Protein AF-A0A536CXA8-F1 (afdb_monomer)

Mean predicted aligned error: 18.18 Å

Secondary structure (DSSP, 8-state):
-HHHHHHHHHHHHHHHHHH-SHHHHHHHHHHHHHHHHHHHHHHHTT--HHHHHHHHHHHHHHHHHHHHHHHHHHHHTS-GGGHHHHHHHHHHHHHHHHHHHHHHHHHHHT-GGGS------SSTTTHHHHTTS-------------S--PPPHHHHHHHHH-S-EEEEEBPTTS-B---EEE-EEEETTEEEEE-TTGGG-HHHHHHHHHSEEEEEETTEEEEEE--PPPGGGHHHHHHHHHHHTGGG-HHHHGGGGSHHHHTTEE-

Nearest PDB structures (foldseek):
  2i02-assembly1_B  TM=5.981E-01  e=2.388E-02  Nostoc punctiforme PCC 73102
  6t1z-assembly1_A  TM=8.529E-01  e=1.163E+00  Lactococcus lactis
  9b3k-assembly1_Z  TM=6.496E-01  e=4.173E-01  Staphylococcus aureus
  7bgn-assembly2_D  TM=5.952E-01  e=4.485E+00  Medicago truncatula
  8jhq-assembly1_A  TM=5.442E-01  e=5.566E+00  Homo sapiens

Sequence (267 aa):
MTGLTACVTLLAPRAAARFGPRVPIAVGQFLIVVGLLALAVSVALQAPVLLLALLTIPVGFGSALAIPTTTALLVGSVPTDRAGAASGVLNTCRQLGGALAVAVFGALVAHPERFCPGHATQSRHCCSAAARHHRGQPATPWKRCSRMTAWTADELSRIGTADELRLTSSRKDGTQGKPVTIWVVRAGDNLYARAFKGRSSPWFRGTQVRHQGHIQAGGVRKDVELLDPEPSVADALDAEYRSKYRRHGSPHVDPMVSPQAREATLK

Foldseek 3Di:
DVVLLVVLLVCLVVCCVVVNLVVLQVQLVVLLVVLVVVLVVCVVVLHDVVVNVVSVNSNSNSCSNNVVSVVCVQLVVDDPVCSVVSVVVVVVVVVVVVVVVCVVVVVVVLCPVPDDPPDPPPPPVVCVVPPPPDDDDDDDPPPDPPDPPQDDPVNLVLQQLFQWKWKWFADPVRDTHPTDIFGWHDDPRDIKTWDLQACSDPVLVSCVVPQWIWMDTSNDTDIGGKADDDLVCLVVVLVRLCVNVVVVPCVVSVSCSDPRRSNSMID

Solvent-accessible surface area (backbone atoms only — not comparable to full-atom values): 15141 Å² total; per-residue (Å²): 109,72,69,58,34,55,55,38,48,68,45,33,61,59,49,25,72,74,64,40,56,64,52,44,32,53,54,11,51,49,32,30,54,54,25,52,51,52,44,55,52,37,60,76,68,68,54,57,69,68,59,53,58,56,41,47,50,50,26,46,50,12,46,26,28,22,53,58,45,52,48,51,52,59,51,70,72,43,60,79,95,47,36,66,59,54,51,50,52,52,50,50,55,51,50,51,51,51,52,51,49,52,52,54,53,45,60,63,59,74,43,66,89,72,58,75,91,76,79,92,69,87,58,69,79,66,53,72,73,64,68,80,79,76,89,84,79,84,88,76,78,87,82,78,77,93,62,84,78,76,79,47,73,67,56,52,48,33,38,42,70,26,81,50,30,34,41,20,33,48,43,99,86,71,47,72,47,77,72,41,81,40,55,50,41,60,60,90,96,42,55,35,38,51,33,57,73,10,61,78,29,70,67,56,49,47,26,73,75,67,30,34,32,38,39,40,26,55,91,46,74,48,77,44,69,51,40,80,60,66,80,84,50,51,67,59,50,41,54,44,49,52,61,77,48,48,91,68,38,63,91,61,44,52,49,52,62,29,73,56,6,58,74,22,43,35,53

Structure (mmCIF, N/CA/C/O backbone):
data_AF-A0A536CXA8-F1
#
_entry.id   AF-A0A536CXA8-F1
#
loop_
_atom_site.group_PDB
_atom_site.id
_atom_site.type_symbol
_atom_site.label_atom_id
_atom_site.label_alt_id
_atom_site.label_comp_id
_atom_site.label_asym_id
_atom_site.label_entity_id
_atom_site.label_seq_id
_atom_site.pdbx_PDB_ins_code
_atom_site.Cartn_x
_atom_site.Cartn_y
_atom_site.Cartn_z
_atom_site.occupancy
_atom_site.B_iso_or_equiv
_atom_site.auth_seq_id
_atom_site.auth_comp_id
_atom_site.auth_asym_id
_atom_site.auth_atom_id
_atom_site.pdbx_PDB_model_num
ATOM 1 N N . MET A 1 1 ? 3.366 -5.968 16.361 1.00 62.56 1 MET A N 1
ATOM 2 C CA . MET A 1 1 ? 1.969 -5.474 16.338 1.00 62.56 1 MET A CA 1
ATOM 3 C C . MET A 1 1 ? 0.951 -6.597 16.166 1.00 62.56 1 MET A C 1
ATOM 5 O O . MET A 1 1 ? 0.116 -6.737 17.042 1.00 62.56 1 MET A O 1
ATOM 9 N N . THR A 1 2 ? 1.037 -7.422 15.118 1.00 73.50 2 THR A N 1
ATOM 10 C CA . THR A 1 2 ? 0.067 -8.500 14.817 1.00 73.50 2 THR A CA 1
ATOM 11 C C . THR A 1 2 ? -0.179 -9.482 15.972 1.00 73.50 2 THR A C 1
ATOM 13 O O . THR A 1 2 ? -1.332 -9.758 16.298 1.00 73.50 2 THR A O 1
ATOM 16 N N . GLY A 1 3 ? 0.878 -9.941 16.653 1.00 78.19 3 GLY A N 1
ATOM 17 C CA . GLY A 1 3 ? 0.744 -10.804 17.837 1.00 78.19 3 GLY A CA 1
ATOM 18 C C . GLY A 1 3 ? 0.038 -10.126 19.021 1.00 78.19 3 GLY A C 1
ATOM 19 O O . GLY A 1 3 ? -0.804 -10.735 19.670 1.00 78.19 3 GLY A O 1
ATOM 20 N N . LEU A 1 4 ? 0.297 -8.833 19.251 1.00 78.50 4 LEU A N 1
ATOM 21 C CA . LEU A 1 4 ? -0.372 -8.057 20.301 1.00 78.50 4 LEU A CA 1
ATOM 22 C C . LEU A 1 4 ? -1.869 -7.908 20.004 1.00 78.50 4 LEU A C 1
ATOM 24 O O . LEU A 1 4 ? -2.692 -8.153 20.877 1.00 78.50 4 LEU A O 1
ATOM 28 N N . THR A 1 5 ? -2.235 -7.563 18.767 1.00 80.06 5 THR A N 1
ATOM 29 C CA . THR A 1 5 ? -3.643 -7.476 18.348 1.00 80.06 5 THR A CA 1
ATOM 30 C C . THR A 1 5 ? -4.372 -8.815 18.491 1.00 80.06 5 THR A C 1
ATOM 32 O O . THR A 1 5 ? -5.521 -8.832 18.931 1.00 80.06 5 THR A O 1
ATOM 35 N N . ALA A 1 6 ? -3.712 -9.944 18.208 1.00 81.75 6 ALA A N 1
ATOM 36 C CA . ALA A 1 6 ? -4.287 -11.273 18.425 1.00 81.75 6 ALA A CA 1
ATOM 37 C C . ALA A 1 6 ? -4.541 -11.556 19.919 1.00 81.75 6 ALA A C 1
ATOM 39 O O . ALA A 1 6 ? -5.623 -11.995 20.291 1.00 81.75 6 ALA A O 1
ATOM 40 N N . CYS A 1 7 ? -3.602 -11.223 20.807 1.00 84.62 7 CYS A N 1
ATOM 41 C CA . CYS A 1 7 ? -3.814 -11.391 22.249 1.00 84.62 7 CYS A CA 1
ATOM 42 C C . CYS A 1 7 ? -4.933 -10.484 22.787 1.00 84.62 7 CYS A C 1
ATOM 44 O O . CYS A 1 7 ? -5.765 -10.914 23.584 1.00 84.62 7 CYS A O 1
ATOM 46 N N . VAL A 1 8 ? -4.985 -9.227 22.342 1.00 83.31 8 VAL A N 1
ATOM 47 C CA . VAL A 1 8 ? -5.975 -8.248 22.820 1.00 83.31 8 VAL A CA 1
ATOM 48 C C . VAL A 1 8 ? -7.385 -8.601 22.357 1.00 83.31 8 VAL A C 1
ATOM 50 O O . VAL A 1 8 ? -8.327 -8.483 23.136 1.00 83.31 8 VAL A O 1
ATOM 53 N N . THR A 1 9 ? -7.540 -9.110 21.135 1.00 83.56 9 THR A N 1
ATOM 54 C CA . THR A 1 9 ? -8.842 -9.581 20.633 1.00 83.56 9 THR A CA 1
ATOM 55 C C . THR A 1 9 ? -9.392 -10.766 21.440 1.00 83.56 9 THR A C 1
ATOM 57 O O . THR A 1 9 ? -10.607 -10.879 21.573 1.00 83.56 9 THR A O 1
ATOM 60 N N . LEU A 1 10 ? -8.537 -11.585 22.069 1.00 84.25 10 LEU A N 1
ATOM 61 C CA . LEU A 1 10 ? -8.947 -12.643 23.012 1.00 84.25 10 LEU A CA 1
ATOM 62 C C . LEU A 1 10 ? -9.306 -12.113 24.414 1.00 84.25 10 LEU A C 1
ATOM 64 O O . LEU A 1 10 ? -10.049 -12.754 25.164 1.00 84.25 10 LEU A O 1
ATOM 68 N N . LEU A 1 11 ? -8.766 -10.955 24.795 1.00 82.56 11 LEU A N 1
ATOM 69 C CA . LEU A 1 11 ? -9.043 -10.291 26.073 1.00 82.56 11 LEU A CA 1
ATOM 70 C C . LEU A 1 11 ? -10.277 -9.381 26.000 1.00 82.56 11 LEU A C 1
ATOM 72 O O . LEU A 1 11 ? -10.952 -9.182 27.011 1.00 82.56 11 LEU A O 1
ATOM 76 N N . ALA A 1 12 ? -10.609 -8.874 24.813 1.00 81.06 12 ALA A N 1
ATOM 77 C CA . ALA A 1 12 ? -11.728 -7.963 24.588 1.00 81.06 12 ALA A CA 1
ATOM 78 C C . ALA A 1 12 ? -13.096 -8.515 25.062 1.00 81.06 12 ALA A C 1
ATOM 80 O O . ALA A 1 12 ? -13.817 -7.769 25.730 1.00 81.06 12 ALA A O 1
ATOM 81 N N . PRO A 1 13 ? -13.453 -9.802 24.846 1.00 79.56 13 PRO A N 1
ATOM 82 C CA . PRO A 1 13 ? -14.698 -10.373 25.369 1.00 79.56 13 PRO A CA 1
ATOM 83 C C . PRO A 1 13 ? -14.739 -10.411 26.900 1.00 79.56 13 PRO A C 1
ATOM 85 O O . PRO A 1 13 ? -15.777 -10.142 27.498 1.00 79.56 13 PRO A O 1
ATOM 88 N N . ARG A 1 14 ? -13.598 -10.688 27.552 1.00 84.12 14 ARG A N 1
ATOM 89 C CA . ARG A 1 14 ? -13.494 -10.711 29.022 1.00 84.12 14 ARG A CA 1
ATOM 90 C C . ARG A 1 14 ? -13.660 -9.315 29.618 1.00 84.12 14 ARG A C 1
ATOM 92 O O . ARG A 1 14 ? -14.356 -9.150 30.615 1.00 84.12 14 ARG A O 1
ATOM 99 N N . ALA A 1 15 ? -13.053 -8.308 28.992 1.00 81.50 15 ALA A N 1
ATOM 100 C CA . ALA A 1 15 ? -13.222 -6.915 29.392 1.00 81.50 15 ALA A CA 1
ATOM 101 C C . ALA A 1 15 ? -14.678 -6.448 29.215 1.00 81.50 15 ALA A C 1
ATOM 103 O O . ALA A 1 15 ? -15.226 -5.805 30.109 1.00 81.50 15 ALA A O 1
ATOM 104 N N . ALA A 1 16 ? -15.324 -6.828 28.107 1.00 85.31 16 ALA A N 1
ATOM 105 C CA . ALA A 1 16 ? -16.728 -6.516 27.851 1.00 85.31 16 ALA A CA 1
ATOM 106 C C . ALA A 1 16 ? -17.681 -7.208 28.841 1.00 85.31 16 ALA A C 1
ATOM 108 O O . ALA A 1 16 ? -18.642 -6.588 29.285 1.00 85.31 16 ALA A O 1
ATOM 109 N N . ALA A 1 17 ? -17.397 -8.453 29.235 1.00 85.75 17 ALA A N 1
ATOM 110 C CA . ALA A 1 17 ? -18.174 -9.164 30.250 1.00 85.75 17 ALA A CA 1
ATOM 111 C C . ALA A 1 17 ? -18.068 -8.516 31.641 1.00 85.75 17 ALA A C 1
ATOM 113 O O . ALA A 1 17 ? -19.042 -8.508 32.387 1.00 85.75 17 ALA A O 1
ATOM 114 N N . ARG A 1 18 ? -16.903 -7.955 31.995 1.00 89.19 18 ARG A N 1
ATOM 115 C CA . ARG A 1 18 ? -16.668 -7.364 33.323 1.00 89.19 18 ARG A CA 1
ATOM 116 C C . ARG A 1 18 ? -17.146 -5.917 33.456 1.00 89.19 18 ARG A C 1
ATOM 118 O O . ARG A 1 18 ? -17.658 -5.552 34.506 1.00 89.19 18 ARG A O 1
ATOM 125 N N . PHE A 1 19 ? -16.946 -5.092 32.430 1.00 87.62 19 PHE A N 1
ATOM 126 C CA . PHE A 1 19 ? -17.207 -3.643 32.490 1.00 87.62 19 PHE A CA 1
ATOM 127 C C . PHE A 1 19 ? -18.380 -3.198 31.608 1.00 87.62 19 PHE A C 1
ATOM 129 O O . PHE A 1 19 ? -18.640 -2.004 31.457 1.00 87.62 19 PHE A O 1
ATOM 136 N N . GLY A 1 20 ? -19.073 -4.154 30.991 1.00 89.69 20 GLY A N 1
ATOM 137 C CA . GLY A 1 20 ? -19.997 -3.885 29.903 1.00 89.69 20 GLY A CA 1
ATOM 138 C C . GLY A 1 20 ? -19.256 -3.528 28.606 1.00 89.69 20 GLY A C 1
ATOM 139 O O . GLY A 1 20 ? -18.074 -3.187 28.606 1.00 89.69 20 GLY A O 1
ATOM 140 N N . PRO A 1 21 ? -19.939 -3.582 27.457 1.00 88.12 21 PRO A N 1
ATOM 141 C CA . PRO A 1 21 ? -19.290 -3.452 26.155 1.00 88.12 21 PRO A CA 1
ATOM 142 C C . PRO A 1 21 ? -18.997 -1.993 25.755 1.00 88.12 21 PRO A C 1
ATOM 144 O O . PRO A 1 21 ? -18.121 -1.753 24.929 1.00 88.12 21 PRO A O 1
ATOM 147 N N . ARG A 1 22 ? -19.666 -1.000 26.365 1.00 90.25 22 ARG A N 1
ATOM 148 C CA . ARG A 1 22 ? -19.452 0.432 26.066 1.00 90.25 22 ARG A CA 1
ATOM 149 C C . ARG A 1 22 ? -18.103 0.957 26.566 1.00 90.25 22 ARG A C 1
ATOM 151 O O . ARG A 1 22 ? -17.490 1.777 25.889 1.00 90.25 22 ARG A O 1
ATOM 158 N N . VAL A 1 23 ? -17.629 0.479 27.719 1.00 92.06 23 VAL A N 1
ATOM 159 C CA . VAL A 1 23 ? -16.367 0.943 28.321 1.00 92.06 23 VAL A CA 1
ATOM 160 C C . VAL A 1 23 ? -15.149 0.553 27.466 1.00 92.06 23 VAL A C 1
ATOM 162 O O . VAL A 1 23 ? -14.391 1.452 27.103 1.00 92.06 23 VAL A O 1
ATOM 165 N N . PRO A 1 24 ? -14.963 -0.717 27.042 1.00 90.75 24 PRO A N 1
ATOM 166 C CA . PRO A 1 24 ? -13.883 -1.097 26.129 1.00 90.75 24 PRO A CA 1
ATOM 167 C C . PRO A 1 24 ? -13.900 -0.330 24.804 1.00 90.75 24 PRO A C 1
ATOM 169 O O . PRO A 1 24 ? -12.837 -0.007 24.278 1.00 90.75 24 PRO A O 1
ATOM 172 N N . ILE A 1 25 ? -15.090 -0.011 24.279 1.00 93.06 25 ILE A N 1
ATOM 173 C CA . ILE A 1 25 ? -15.232 0.796 23.061 1.00 93.06 25 ILE A CA 1
ATOM 174 C C . ILE A 1 25 ? -14.719 2.214 23.303 1.00 93.06 25 ILE A C 1
ATOM 176 O O . ILE A 1 25 ? -13.866 2.676 22.550 1.00 93.06 25 ILE A O 1
ATOM 180 N N . ALA A 1 26 ? -15.194 2.888 24.354 1.00 95.00 26 ALA A N 1
ATOM 181 C CA . ALA A 1 26 ? -14.785 4.255 24.667 1.00 95.00 26 ALA A CA 1
ATOM 182 C C . ALA A 1 26 ? -13.274 4.354 24.931 1.00 95.00 26 ALA A C 1
ATOM 184 O O . ALA A 1 26 ? -12.608 5.221 24.369 1.00 95.00 26 ALA A O 1
ATOM 185 N N . VAL A 1 27 ? -12.716 3.422 25.712 1.00 94.31 27 VAL A N 1
ATOM 186 C CA . VAL A 1 27 ? -11.271 3.350 25.986 1.00 94.31 27 VAL A CA 1
ATOM 187 C C . VAL A 1 27 ? -10.483 3.092 24.702 1.00 94.31 27 VAL A C 1
ATOM 189 O O . VAL A 1 27 ? -9.489 3.769 24.446 1.00 94.31 27 VAL A O 1
ATOM 192 N N . GLY A 1 28 ? -10.928 2.149 23.868 1.00 94.19 28 GLY A N 1
ATOM 193 C CA . GLY A 1 28 ? -10.268 1.844 22.602 1.00 94.19 28 GLY A CA 1
ATOM 194 C C . GLY A 1 28 ? -10.255 3.036 21.643 1.00 94.19 28 GLY A C 1
ATOM 195 O O . GLY A 1 28 ? -9.203 3.370 21.103 1.00 94.19 28 GLY A O 1
ATOM 196 N N . GLN A 1 29 ? -11.390 3.724 21.488 1.00 95.38 29 GLN A N 1
ATOM 197 C CA . GLN A 1 29 ? -11.503 4.931 20.661 1.00 95.38 29 GLN A CA 1
ATOM 198 C C . GLN A 1 29 ? -10.643 6.079 21.198 1.00 95.38 29 GLN A C 1
ATOM 200 O O . GLN A 1 29 ? -9.935 6.727 20.429 1.00 95.38 29 GLN A O 1
ATOM 205 N N . PHE A 1 30 ? -10.633 6.289 22.516 1.00 96.94 30 PHE A N 1
ATOM 206 C CA . PHE A 1 30 ? -9.782 7.294 23.149 1.00 96.94 30 PHE A CA 1
ATOM 207 C C . PHE A 1 30 ? -8.293 7.032 22.879 1.00 96.94 30 PHE A C 1
ATOM 209 O O . PHE A 1 30 ? -7.577 7.938 22.453 1.00 96.94 30 PHE A O 1
ATOM 216 N N . LEU A 1 31 ? -7.832 5.785 23.038 1.00 96.00 31 LEU A N 1
ATOM 217 C CA . LEU A 1 31 ? -6.446 5.399 22.744 1.00 96.00 31 LEU A CA 1
ATOM 218 C C . LEU A 1 31 ? -6.073 5.610 21.271 1.00 96.00 31 LEU A C 1
ATOM 220 O O . LEU A 1 31 ? -4.958 6.046 20.985 1.00 96.00 31 LEU A O 1
ATOM 224 N N . ILE A 1 32 ? -6.994 5.332 20.342 1.00 95.44 32 ILE A N 1
ATOM 225 C CA . ILE A 1 32 ? -6.783 5.582 18.911 1.00 95.44 32 ILE A CA 1
ATOM 226 C C . ILE A 1 32 ? -6.616 7.083 18.654 1.00 95.44 32 ILE A C 1
ATOM 228 O O . ILE A 1 32 ? -5.637 7.477 18.025 1.00 95.44 32 ILE A O 1
ATOM 232 N N . VAL A 1 33 ? -7.524 7.924 19.163 1.00 97.12 33 VAL A N 1
ATOM 233 C CA . VAL A 1 33 ? -7.475 9.384 18.961 1.00 97.12 33 VAL A CA 1
ATOM 234 C C . VAL A 1 33 ? -6.193 9.972 19.542 1.00 97.12 33 VAL A C 1
ATOM 236 O O . VAL A 1 33 ? -5.463 10.670 18.839 1.00 97.12 33 VAL A O 1
ATOM 239 N N . VAL A 1 34 ? -5.877 9.651 20.797 1.00 97.31 34 VAL A N 1
ATOM 240 C CA . VAL A 1 34 ? -4.667 10.151 21.462 1.00 97.31 34 VAL A CA 1
ATOM 241 C C . VAL A 1 34 ? -3.407 9.661 20.749 1.00 97.31 34 VAL A C 1
ATOM 243 O O . VAL A 1 34 ? -2.496 10.451 20.512 1.00 97.31 34 VAL A O 1
ATOM 246 N N . GLY A 1 35 ? -3.357 8.387 20.349 1.00 96.06 35 GLY A N 1
ATOM 247 C CA . GLY A 1 35 ? -2.213 7.825 19.631 1.00 96.06 35 GLY A CA 1
ATOM 248 C C . GLY A 1 35 ? -1.999 8.458 18.252 1.00 96.06 35 GLY A C 1
ATOM 249 O O . GLY A 1 35 ? -0.863 8.768 17.895 1.00 96.06 35 GLY A O 1
ATOM 250 N N . LEU A 1 36 ? -3.073 8.717 17.499 1.00 95.50 36 LEU A N 1
ATOM 251 C CA . LEU A 1 36 ? -3.001 9.397 16.201 1.00 95.50 36 LEU A CA 1
ATOM 252 C C . LEU A 1 36 ? -2.589 10.870 16.337 1.00 95.50 36 LEU A C 1
ATOM 254 O O . LEU A 1 36 ? -1.768 11.340 15.551 1.00 95.50 36 LEU A O 1
ATOM 258 N N . LEU A 1 37 ? -3.096 11.588 17.345 1.00 96.81 37 LEU A N 1
ATOM 259 C CA . LEU A 1 37 ? -2.681 12.967 17.628 1.00 96.81 37 LEU A CA 1
ATOM 260 C C . LEU A 1 37 ? -1.209 13.034 18.051 1.00 96.81 37 LEU A C 1
ATOM 262 O O . LEU A 1 37 ? -0.456 13.860 17.537 1.00 96.81 37 LEU A O 1
ATOM 266 N N . ALA A 1 38 ? -0.774 12.129 18.930 1.00 95.75 38 ALA A N 1
ATOM 267 C CA . ALA A 1 38 ? 0.621 12.031 19.343 1.00 95.75 38 ALA A CA 1
ATOM 268 C C . ALA A 1 38 ? 1.543 11.710 18.158 1.00 95.75 38 ALA A C 1
ATOM 270 O O . ALA A 1 38 ? 2.622 12.292 18.052 1.00 95.75 38 ALA A O 1
ATOM 271 N N . LEU A 1 39 ? 1.115 10.836 17.238 1.00 94.75 39 LEU A N 1
ATOM 272 C CA . LEU A 1 39 ? 1.831 10.572 15.988 1.00 94.75 39 LEU A CA 1
ATOM 273 C C . LEU A 1 39 ? 1.926 11.827 15.116 1.00 94.75 39 LEU A C 1
ATOM 275 O O . LEU A 1 39 ? 3.020 12.154 14.662 1.00 94.75 39 LEU A O 1
ATOM 279 N N . ALA A 1 40 ? 0.822 12.550 14.918 1.00 94.06 40 ALA A N 1
ATOM 280 C CA . ALA A 1 40 ? 0.802 13.769 14.110 1.00 94.06 40 ALA A CA 1
ATOM 281 C C . ALA A 1 40 ? 1.755 14.844 14.662 1.00 94.06 40 ALA A C 1
ATOM 283 O O . ALA A 1 40 ? 2.559 15.404 13.914 1.00 94.06 40 ALA A O 1
ATOM 284 N N . VAL A 1 41 ? 1.730 15.072 15.978 1.00 95.69 41 VAL A N 1
ATOM 285 C CA . VAL A 1 41 ? 2.645 16.003 16.657 1.00 95.69 41 VAL A CA 1
ATOM 286 C C . VAL A 1 41 ? 4.093 15.515 16.567 1.00 95.69 41 VAL A C 1
ATOM 288 O O . VAL A 1 41 ? 4.984 16.294 16.247 1.00 95.69 41 VAL A O 1
ATOM 291 N N . SER A 1 42 ? 4.346 14.224 16.790 1.00 92.38 42 SER A N 1
ATOM 292 C CA . SER A 1 42 ? 5.705 13.662 16.745 1.00 92.38 42 SER A CA 1
ATOM 293 C C . SER A 1 42 ? 6.331 13.762 15.354 1.00 92.38 42 SER A C 1
ATOM 295 O O . SER A 1 42 ? 7.521 14.044 15.234 1.00 92.38 42 SER A O 1
ATOM 297 N N . VAL A 1 43 ? 5.534 13.571 14.298 1.00 90.12 43 VAL A N 1
ATOM 298 C CA . VAL A 1 43 ? 5.973 13.785 12.911 1.00 90.12 43 VAL A CA 1
ATOM 299 C C . VAL A 1 43 ? 6.295 15.261 12.671 1.00 90.12 43 VAL A C 1
ATOM 301 O O . VAL A 1 43 ? 7.336 15.560 12.090 1.00 90.12 43 VAL A O 1
ATOM 304 N N . ALA A 1 44 ? 5.460 16.185 13.160 1.00 89.38 44 ALA A N 1
ATOM 305 C CA . ALA A 1 44 ? 5.722 17.622 13.053 1.00 89.38 44 ALA A CA 1
ATOM 306 C C . ALA A 1 44 ? 7.019 18.037 13.776 1.00 89.38 44 ALA A C 1
ATOM 308 O O . ALA A 1 44 ? 7.765 18.874 13.274 1.00 89.38 44 ALA A O 1
ATOM 309 N N . LEU A 1 45 ? 7.318 17.404 14.914 1.00 93.31 45 LEU A N 1
ATOM 310 C CA . LEU A 1 45 ? 8.533 17.623 15.703 1.00 93.31 45 LEU A CA 1
ATOM 311 C C . LEU A 1 45 ? 9.752 16.817 15.220 1.00 93.31 45 LEU A C 1
ATOM 313 O O . LEU A 1 45 ? 10.784 16.837 15.888 1.00 93.31 45 LEU A O 1
ATOM 317 N N . GLN A 1 46 ? 9.664 16.111 14.085 1.00 88.50 46 GLN A N 1
ATOM 318 C CA . GLN A 1 46 ? 10.772 15.320 13.525 1.00 88.50 46 GLN A CA 1
ATOM 319 C C . GLN A 1 46 ? 11.327 14.265 14.503 1.00 88.50 46 GLN A C 1
ATOM 321 O O . GLN A 1 46 ? 12.531 13.995 14.552 1.00 88.50 46 GLN A O 1
ATOM 326 N N . ALA A 1 47 ? 10.443 13.664 15.302 1.00 91.44 47 ALA A N 1
ATOM 327 C CA . ALA A 1 47 ? 10.802 12.670 16.304 1.00 91.44 47 ALA A CA 1
ATOM 328 C C . ALA A 1 47 ? 11.469 11.419 15.691 1.00 91.44 47 ALA A C 1
ATOM 330 O O . ALA A 1 47 ? 11.198 11.058 14.540 1.00 91.44 47 ALA A O 1
ATOM 331 N N . PRO A 1 48 ? 12.312 10.698 16.457 1.00 92.19 48 PRO A N 1
ATOM 332 C CA . PRO A 1 48 ? 12.961 9.489 15.968 1.00 92.19 48 PRO A CA 1
ATOM 333 C C . PRO A 1 48 ? 11.937 8.407 15.605 1.00 92.19 48 PRO A C 1
ATOM 335 O O . PRO A 1 48 ? 10.925 8.224 16.284 1.00 92.19 48 PRO A O 1
ATOM 338 N N . VAL A 1 49 ? 12.258 7.612 14.579 1.00 91.44 49 VAL A N 1
ATOM 339 C CA . VAL A 1 49 ? 11.404 6.519 14.072 1.00 91.44 49 VAL A CA 1
ATOM 340 C C . VAL A 1 49 ? 11.009 5.533 15.174 1.00 91.44 49 VAL A C 1
ATOM 342 O O . VAL A 1 49 ? 9.906 4.994 15.147 1.00 91.44 49 VAL A O 1
ATOM 345 N N . LEU A 1 50 ? 11.871 5.334 16.177 1.00 94.50 50 LEU A N 1
ATOM 346 C CA . LEU A 1 50 ? 11.567 4.489 17.330 1.00 94.50 50 LEU A CA 1
ATOM 347 C C . LEU A 1 50 ? 10.351 4.998 18.118 1.00 94.50 50 LEU A C 1
ATOM 349 O O . LEU A 1 50 ? 9.487 4.201 18.469 1.00 94.50 50 LEU A O 1
ATOM 353 N N . LEU A 1 51 ? 10.248 6.310 18.356 1.00 92.88 51 LEU A N 1
ATOM 354 C CA . LEU A 1 51 ? 9.097 6.884 19.054 1.00 92.88 51 LEU A CA 1
ATOM 355 C C . LEU A 1 51 ? 7.821 6.707 18.226 1.00 92.88 51 LEU A C 1
ATOM 357 O O . LEU A 1 51 ? 6.796 6.296 18.763 1.00 92.88 51 LEU A O 1
ATOM 361 N N . LEU A 1 52 ? 7.897 6.942 16.913 1.00 93.00 52 LEU A N 1
ATOM 362 C CA . LEU A 1 52 ? 6.767 6.725 16.007 1.00 93.00 52 LEU A CA 1
ATOM 363 C C . LEU A 1 52 ? 6.307 5.261 16.035 1.00 93.00 52 LEU A C 1
ATOM 365 O O . LEU A 1 52 ? 5.115 4.992 16.161 1.00 93.00 52 LEU A O 1
ATOM 369 N N . ALA A 1 53 ? 7.245 4.311 15.992 1.00 93.12 53 ALA A N 1
ATOM 370 C CA . ALA A 1 53 ? 6.946 2.887 16.093 1.00 93.12 53 ALA A CA 1
ATOM 371 C C . ALA A 1 53 ? 6.273 2.538 17.430 1.00 93.12 53 ALA A C 1
ATOM 373 O O . ALA A 1 53 ? 5.270 1.823 17.438 1.00 93.12 53 ALA A O 1
ATOM 374 N N . LEU A 1 54 ? 6.762 3.083 18.548 1.00 93.88 54 LEU A N 1
ATOM 375 C CA . LEU A 1 54 ? 6.162 2.882 19.869 1.00 93.88 54 LEU A CA 1
ATOM 376 C C . LEU A 1 54 ? 4.745 3.461 19.958 1.00 93.88 54 LEU A C 1
ATOM 378 O O . LEU A 1 54 ? 3.865 2.816 20.519 1.00 93.88 54 LEU A O 1
ATOM 382 N N . LEU A 1 55 ? 4.485 4.618 19.346 1.00 94.19 55 LEU A N 1
ATOM 383 C CA . LEU A 1 55 ? 3.153 5.232 19.322 1.00 94.19 55 LEU A CA 1
ATOM 384 C C . LEU A 1 55 ? 2.127 4.446 18.489 1.00 94.19 55 LEU A C 1
ATOM 386 O O . LEU A 1 55 ? 0.927 4.577 18.724 1.00 94.19 55 LEU A O 1
ATOM 390 N N . THR A 1 56 ? 2.554 3.566 17.576 1.00 93.12 56 THR A N 1
ATOM 391 C CA . THR A 1 56 ? 1.615 2.657 16.885 1.00 93.12 56 THR A CA 1
ATOM 392 C C . THR A 1 56 ? 1.053 1.560 17.797 1.00 93.12 56 THR A C 1
ATOM 394 O O . THR A 1 56 ? -0.024 1.028 17.525 1.00 93.12 56 THR A O 1
ATOM 397 N N . ILE A 1 57 ? 1.735 1.240 18.904 1.00 93.00 57 ILE A N 1
ATOM 398 C CA . ILE A 1 57 ? 1.318 0.205 19.862 1.00 93.00 57 ILE A CA 1
ATOM 399 C C . ILE A 1 57 ? -0.029 0.546 20.525 1.00 93.00 57 ILE A C 1
ATOM 401 O O . ILE A 1 57 ? -0.940 -0.280 20.422 1.00 93.00 57 ILE A O 1
ATOM 405 N N . PRO A 1 58 ? -0.219 1.721 21.166 1.00 92.56 58 PRO A N 1
ATOM 406 C CA . PRO A 1 58 ? -1.509 2.078 21.758 1.00 92.56 58 PRO A CA 1
ATOM 407 C C . PRO A 1 58 ? -2.628 2.197 20.714 1.00 92.56 58 PRO A C 1
ATOM 409 O O . PRO A 1 58 ? -3.757 1.809 21.004 1.00 92.56 58 PRO A O 1
ATOM 412 N N . VAL A 1 59 ? -2.326 2.635 19.484 1.00 94.06 59 VAL A N 1
ATOM 413 C CA . VAL A 1 59 ? -3.306 2.680 18.380 1.00 94.06 59 VAL A CA 1
ATOM 414 C C . VAL A 1 59 ? -3.777 1.271 18.001 1.00 94.06 59 VAL A C 1
ATOM 416 O O . VAL A 1 59 ? -4.980 1.020 17.883 1.00 94.06 59 VAL A O 1
ATOM 419 N N . GLY A 1 60 ? -2.844 0.326 17.853 1.00 92.19 60 GLY A N 1
ATOM 420 C CA . GLY A 1 60 ? -3.160 -1.075 17.569 1.00 92.19 60 GLY A CA 1
ATOM 421 C C . GLY A 1 60 ? -3.939 -1.741 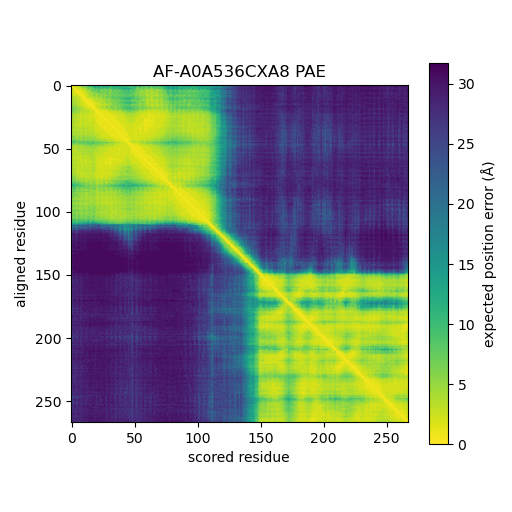18.705 1.00 92.19 60 GLY A C 1
ATOM 422 O O . GLY A 1 60 ? -4.917 -2.447 18.458 1.00 92.19 60 GLY A O 1
ATOM 423 N N . PHE A 1 61 ? -3.555 -1.466 19.954 1.00 91.69 61 PHE A N 1
ATOM 424 C CA . PHE A 1 61 ? -4.253 -1.958 21.141 1.00 91.69 61 PHE A CA 1
ATOM 425 C C . PHE A 1 61 ? -5.693 -1.425 21.218 1.00 91.69 61 PHE A C 1
ATOM 427 O O . PHE A 1 61 ? -6.630 -2.207 21.379 1.00 91.69 61 PHE A O 1
ATOM 434 N N . GLY A 1 62 ? -5.888 -0.115 21.032 1.00 92.62 62 GLY A N 1
ATOM 435 C CA . GLY A 1 62 ? -7.215 0.504 21.025 1.00 92.62 62 GLY A CA 1
ATOM 436 C C . GLY A 1 62 ? -8.117 -0.048 19.918 1.00 92.62 62 GLY A C 1
ATOM 437 O O . GLY A 1 62 ? -9.283 -0.359 20.162 1.00 92.62 62 GLY A O 1
ATOM 438 N N . SER A 1 63 ? -7.553 -0.282 18.729 1.00 91.19 63 SER A N 1
ATOM 439 C CA . SER A 1 63 ? -8.265 -0.888 17.593 1.00 91.19 63 SER A CA 1
ATOM 440 C C . SER A 1 63 ? -8.713 -2.325 17.884 1.00 91.19 63 SER A C 1
ATOM 442 O O . SER A 1 63 ? -9.850 -2.693 17.583 1.00 91.19 63 SER A O 1
ATOM 444 N N . ALA A 1 64 ? -7.858 -3.129 18.522 1.00 91.50 64 ALA A N 1
ATOM 445 C CA . ALA A 1 64 ? -8.181 -4.503 18.909 1.00 91.50 64 ALA A CA 1
ATOM 446 C C . ALA A 1 64 ? -9.225 -4.603 20.031 1.00 91.50 64 ALA A C 1
ATOM 448 O O . ALA A 1 64 ? -9.905 -5.623 20.129 1.00 91.50 64 ALA A O 1
ATOM 449 N N . LEU A 1 65 ? -9.384 -3.562 20.853 1.00 89.81 65 LEU A N 1
ATOM 450 C CA . LEU A 1 65 ? -10.480 -3.475 21.817 1.00 89.81 65 LEU A CA 1
ATOM 451 C C . LEU A 1 65 ? -11.786 -3.034 21.156 1.00 89.81 65 LEU A C 1
ATOM 453 O O . LEU A 1 65 ? -12.812 -3.685 21.346 1.00 89.81 65 LEU A O 1
ATOM 457 N N . ALA A 1 66 ? -11.760 -1.949 20.381 1.00 91.19 66 ALA A N 1
ATOM 458 C CA . ALA A 1 66 ? -12.969 -1.306 19.874 1.00 91.19 66 ALA A CA 1
ATOM 459 C C . ALA A 1 66 ? -13.643 -2.085 18.732 1.00 91.19 66 ALA A C 1
ATOM 461 O O . ALA A 1 66 ? -14.867 -2.217 18.719 1.00 91.19 66 ALA A O 1
ATOM 462 N N . ILE A 1 67 ? -12.879 -2.619 17.772 1.00 90.12 67 ILE A N 1
ATOM 463 C CA . ILE A 1 67 ? -13.452 -3.223 16.554 1.00 90.12 67 ILE A CA 1
ATOM 464 C C . ILE A 1 67 ? -14.265 -4.495 16.859 1.00 90.12 67 ILE A C 1
ATOM 466 O O . ILE A 1 67 ? -15.419 -4.573 16.417 1.00 90.12 67 ILE A O 1
ATOM 470 N N . PRO A 1 68 ? -13.744 -5.491 17.606 1.00 88.06 68 PRO A N 1
ATOM 471 C CA . PRO A 1 68 ? -14.491 -6.718 17.875 1.00 88.06 68 PRO A CA 1
ATOM 472 C C . PRO A 1 68 ? -15.683 -6.480 18.800 1.00 88.06 68 PRO A C 1
ATOM 474 O O . PRO A 1 68 ? -16.741 -7.051 18.571 1.00 88.06 68 PRO A O 1
ATOM 477 N N . THR A 1 69 ? -15.542 -5.616 19.811 1.00 88.44 69 THR A N 1
ATOM 478 C CA . THR A 1 69 ? -16.624 -5.316 20.767 1.00 88.44 69 THR A CA 1
ATOM 479 C C . THR A 1 69 ? -17.777 -4.573 20.104 1.00 88.44 69 THR A C 1
ATOM 481 O O . THR A 1 69 ? -18.932 -4.942 20.304 1.00 88.44 69 THR A O 1
ATOM 484 N N . THR A 1 70 ? -17.479 -3.595 19.244 1.00 89.62 70 THR A N 1
ATOM 485 C CA . THR A 1 70 ? -18.501 -2.892 18.451 1.00 89.62 70 THR A CA 1
ATOM 486 C C . THR A 1 70 ? -19.194 -3.849 17.485 1.00 89.62 70 THR A C 1
ATOM 488 O O . THR A 1 70 ? -20.414 -3.827 17.357 1.00 89.62 70 THR A O 1
ATOM 491 N N . THR A 1 71 ? -18.428 -4.734 16.840 1.00 89.69 71 THR A N 1
ATOM 492 C CA . THR A 1 71 ? -18.979 -5.740 15.920 1.00 89.69 71 THR A CA 1
ATOM 493 C C . THR A 1 71 ? -19.895 -6.722 16.647 1.00 89.69 71 THR A C 1
ATOM 495 O O . THR A 1 71 ? -21.002 -6.979 16.186 1.00 89.69 71 THR A O 1
ATOM 498 N N . ALA A 1 72 ? -19.462 -7.239 17.799 1.00 87.31 72 ALA A N 1
ATOM 499 C CA . ALA A 1 72 ? -20.247 -8.163 18.607 1.00 87.31 72 ALA A CA 1
ATOM 500 C C . ALA A 1 72 ? -21.539 -7.515 19.118 1.00 87.31 72 ALA A C 1
ATOM 502 O O . ALA A 1 72 ? -22.588 -8.149 19.078 1.00 87.31 72 ALA A O 1
ATOM 503 N N . LEU A 1 73 ? -21.488 -6.246 19.538 1.00 89.56 73 LEU A N 1
ATOM 504 C CA . LEU A 1 73 ? -22.688 -5.511 19.933 1.00 89.56 73 LEU A CA 1
ATOM 505 C C . LEU A 1 73 ? -23.663 -5.298 18.777 1.00 89.56 73 LEU A C 1
ATOM 507 O O . LEU A 1 73 ? -24.865 -5.431 18.975 1.00 89.56 73 LEU A O 1
ATOM 511 N N . LEU A 1 74 ? -23.151 -4.955 17.594 1.00 89.50 74 LEU A N 1
ATOM 512 C CA . LEU A 1 74 ? -23.974 -4.696 16.416 1.00 89.50 74 LEU A CA 1
ATOM 513 C C . LEU A 1 74 ? -24.643 -5.970 15.894 1.00 89.50 74 LEU A C 1
ATOM 515 O O . LEU A 1 74 ? -25.804 -5.937 15.513 1.00 89.50 74 LEU A O 1
ATOM 519 N N . VAL A 1 75 ? -23.931 -7.097 15.879 1.00 88.38 75 VAL A N 1
ATOM 520 C CA . VAL A 1 75 ? -24.522 -8.381 15.474 1.00 88.38 75 VAL A CA 1
ATOM 521 C C . VAL A 1 75 ? -25.463 -8.907 16.559 1.00 88.38 75 VAL A C 1
ATOM 523 O O . VAL A 1 75 ? -26.529 -9.419 16.239 1.00 88.38 75 VAL A O 1
ATOM 526 N N . GLY A 1 76 ? -25.109 -8.737 17.835 1.00 87.19 76 GLY A N 1
ATOM 527 C CA . GLY A 1 76 ? -25.926 -9.176 18.967 1.00 87.19 76 GLY A CA 1
ATOM 528 C C . GLY A 1 76 ? -27.221 -8.383 19.172 1.00 87.19 76 GLY A C 1
ATOM 529 O O . GLY A 1 76 ? -28.094 -8.852 19.894 1.00 87.19 76 GLY A O 1
ATOM 530 N N . SER A 1 77 ? -27.367 -7.205 18.556 1.00 89.69 77 SER A N 1
ATOM 531 C CA . SER A 1 77 ? -28.601 -6.408 18.606 1.00 89.69 77 SER A CA 1
ATOM 532 C C . SER A 1 77 ? -29.601 -6.742 17.495 1.00 89.69 77 SER A C 1
ATOM 534 O O . SER A 1 77 ? -30.721 -6.229 17.518 1.00 89.69 77 SER A O 1
ATOM 536 N N . VAL A 1 78 ? -29.220 -7.580 16.526 1.00 94.12 78 VAL A N 1
ATOM 537 C CA . VAL A 1 78 ? -30.063 -7.964 15.388 1.00 94.12 78 VAL A CA 1
ATOM 538 C C . VAL A 1 78 ? -30.627 -9.370 15.622 1.00 94.12 78 VAL A C 1
ATOM 540 O O . VAL A 1 78 ? -29.882 -10.249 16.059 1.00 94.12 78 VAL A O 1
ATOM 543 N N . PRO A 1 79 ? -31.917 -9.627 15.330 1.00 93.44 79 PRO A N 1
ATOM 544 C CA . PRO A 1 79 ? -32.471 -10.965 15.480 1.00 93.44 79 PRO A CA 1
ATOM 545 C C . PRO A 1 79 ? -31.802 -11.961 14.514 1.00 93.44 79 PRO A C 1
ATOM 547 O O . PRO A 1 79 ? -31.280 -11.595 13.456 1.00 93.44 79 PRO A O 1
ATOM 550 N N . THR A 1 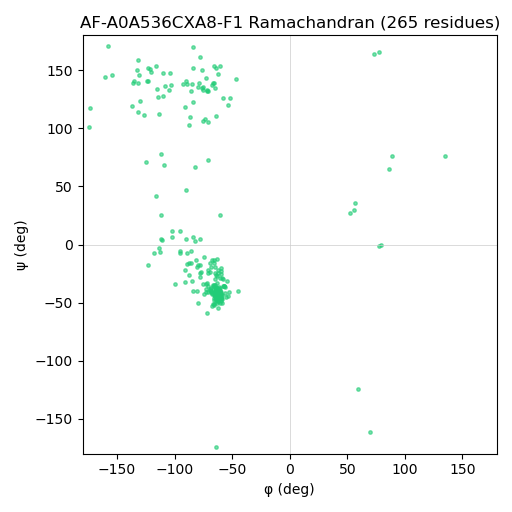80 ? -31.761 -13.236 14.903 1.00 88.94 80 THR A N 1
ATOM 551 C CA . THR A 1 80 ? -30.928 -14.259 14.245 1.00 88.94 80 THR A CA 1
ATOM 552 C C . THR A 1 80 ? -31.325 -14.546 12.795 1.00 88.94 80 THR A C 1
ATOM 554 O O . THR A 1 80 ? -30.456 -14.890 11.995 1.00 88.94 80 THR A O 1
ATOM 557 N N . ASP A 1 81 ? -32.588 -14.326 12.421 1.00 93.62 81 ASP A N 1
ATOM 558 C CA . ASP A 1 81 ? -33.105 -14.417 11.046 1.00 93.62 81 ASP A CA 1
ATOM 559 C C . ASP A 1 81 ? -32.489 -13.364 10.103 1.00 93.62 81 ASP A C 1
ATOM 561 O O . ASP A 1 81 ? -32.396 -13.583 8.896 1.00 93.62 81 ASP A O 1
ATOM 565 N N . ARG A 1 82 ? -32.012 -12.235 10.645 1.00 92.56 82 ARG A N 1
ATOM 566 C CA . ARG A 1 82 ? -31.406 -11.124 9.886 1.00 92.56 82 ARG A CA 1
ATOM 567 C C . ARG A 1 82 ? -29.906 -10.961 10.119 1.00 92.56 82 ARG A C 1
ATOM 569 O O . ARG A 1 82 ? -29.298 -10.052 9.549 1.00 92.56 82 ARG A O 1
ATOM 576 N N . ALA A 1 83 ? -29.281 -11.843 10.898 1.00 88.75 83 ALA A N 1
ATOM 577 C CA . ALA A 1 83 ? -27.852 -11.769 11.207 1.00 88.75 83 ALA A CA 1
ATOM 578 C C . ALA A 1 83 ? -26.970 -11.784 9.941 1.00 88.75 83 ALA A C 1
ATOM 580 O O . ALA A 1 83 ? -25.975 -11.060 9.864 1.00 88.75 83 ALA A O 1
ATOM 581 N N . GLY A 1 84 ? -27.372 -12.544 8.912 1.00 89.31 84 GLY A N 1
ATOM 582 C CA . GLY A 1 84 ? -26.692 -12.565 7.613 1.00 89.31 84 GLY A CA 1
ATOM 583 C C . GLY A 1 84 ? -26.714 -11.205 6.905 1.00 89.31 84 GLY A C 1
ATOM 584 O O . GLY A 1 84 ? -25.676 -10.741 6.433 1.00 89.31 84 GLY A O 1
ATOM 585 N N . ALA A 1 85 ? -27.863 -10.521 6.906 1.00 92.00 85 ALA A N 1
ATOM 586 C CA . ALA A 1 85 ? -27.999 -9.186 6.327 1.00 92.00 85 ALA A CA 1
ATOM 587 C C . ALA A 1 85 ? -27.166 -8.144 7.093 1.00 92.00 85 ALA A C 1
ATOM 589 O O . ALA A 1 85 ? -26.451 -7.357 6.475 1.00 92.00 85 ALA A O 1
ATOM 590 N N . ALA A 1 86 ? -27.184 -8.178 8.431 1.00 90.31 86 ALA A N 1
ATOM 591 C CA . ALA A 1 86 ? -26.373 -7.286 9.262 1.00 90.31 86 ALA A CA 1
ATOM 592 C C . ALA A 1 86 ? -24.864 -7.475 9.031 1.00 90.31 86 ALA A C 1
ATOM 594 O O . ALA A 1 86 ? -24.125 -6.496 8.909 1.00 90.31 86 ALA A O 1
ATOM 595 N N . SER A 1 87 ? -24.408 -8.726 8.907 1.00 89.06 87 SER A N 1
ATOM 596 C CA . SER A 1 87 ? -23.013 -9.045 8.586 1.00 89.06 87 SER A CA 1
ATOM 597 C C . SER A 1 87 ? -22.626 -8.570 7.180 1.00 89.06 87 SER A C 1
ATOM 599 O O . SER A 1 87 ? -21.556 -7.986 6.997 1.00 89.06 87 SER A O 1
ATOM 601 N N . GLY A 1 88 ? -23.525 -8.731 6.200 1.00 92.69 88 GLY A N 1
ATOM 602 C CA . GLY A 1 88 ? -23.356 -8.205 4.844 1.00 92.69 88 GLY A CA 1
ATOM 603 C C . GLY A 1 88 ? -23.182 -6.686 4.823 1.00 92.69 88 GLY A C 1
ATOM 604 O O . GLY A 1 88 ? -22.197 -6.191 4.276 1.00 92.69 88 GLY A O 1
ATOM 605 N N . VAL A 1 89 ? -24.075 -5.945 5.490 1.00 94.62 89 VAL A N 1
ATOM 606 C CA . VAL A 1 89 ? -23.979 -4.479 5.621 1.00 94.62 89 VAL A CA 1
ATOM 607 C C . VAL A 1 89 ? -22.670 -4.074 6.300 1.00 94.62 89 VAL A C 1
ATOM 609 O O . VAL A 1 89 ? -21.956 -3.214 5.787 1.00 94.62 89 VAL A O 1
ATOM 612 N N . LEU A 1 90 ? -22.302 -4.728 7.408 1.00 90.94 90 LEU A N 1
ATOM 613 C CA . LEU A 1 90 ? -21.055 -4.443 8.119 1.00 90.94 90 LEU A CA 1
ATOM 614 C C . LEU A 1 90 ? -19.822 -4.663 7.231 1.00 90.94 90 LEU A C 1
ATOM 616 O O . LEU A 1 90 ? -18.901 -3.843 7.240 1.00 90.94 90 LEU A O 1
ATOM 620 N N . ASN A 1 91 ? -19.788 -5.752 6.463 1.00 93.81 91 ASN A N 1
ATOM 621 C CA . ASN A 1 91 ? -18.686 -6.040 5.552 1.00 93.81 91 ASN A CA 1
ATOM 622 C C . ASN A 1 91 ? -18.598 -5.000 4.425 1.00 93.81 91 ASN A C 1
ATOM 624 O O . ASN A 1 91 ? -17.508 -4.513 4.133 1.00 93.81 91 ASN A O 1
ATOM 628 N N . THR A 1 92 ? -19.731 -4.592 3.850 1.00 94.88 92 THR A N 1
ATOM 629 C CA . THR A 1 92 ? -19.786 -3.524 2.840 1.00 94.88 92 THR A CA 1
ATOM 630 C C . THR A 1 92 ? -19.276 -2.196 3.398 1.00 94.88 92 THR A C 1
ATOM 632 O O . THR A 1 92 ? -18.434 -1.555 2.772 1.00 94.88 92 THR A O 1
ATOM 635 N N . CYS A 1 93 ? -19.693 -1.805 4.608 1.00 94.44 93 CYS A N 1
ATOM 636 C CA . CYS A 1 93 ? -19.173 -0.608 5.275 1.00 94.44 93 CYS A CA 1
ATOM 637 C C . CYS A 1 93 ? -17.653 -0.685 5.496 1.00 94.44 93 CYS A C 1
ATOM 639 O O . CYS A 1 93 ? -16.949 0.301 5.276 1.00 94.44 93 CYS A O 1
ATOM 641 N N . ARG A 1 94 ? -17.127 -1.855 5.891 1.00 92.69 94 ARG A N 1
ATOM 642 C CA . ARG A 1 94 ? -15.678 -2.070 6.055 1.00 92.69 94 ARG A CA 1
ATOM 643 C C . ARG A 1 94 ? -14.924 -1.944 4.735 1.00 92.69 94 ARG A C 1
ATOM 645 O O . ARG A 1 94 ? -13.890 -1.282 4.699 1.00 92.69 94 ARG A O 1
ATOM 652 N N . GLN A 1 95 ? -15.429 -2.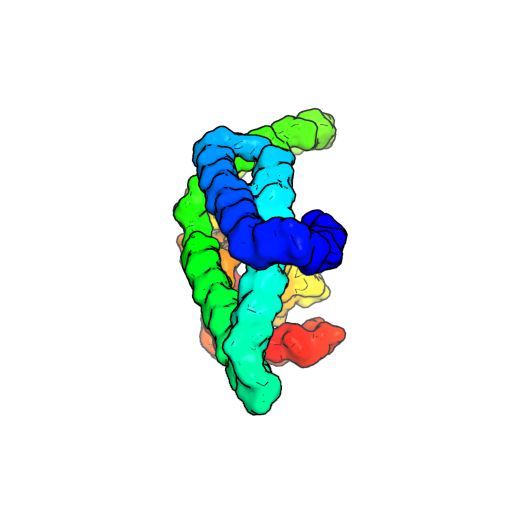553 3.665 1.00 94.62 95 GLN A N 1
ATOM 653 C CA . GLN A 1 95 ? -14.808 -2.473 2.341 1.00 94.62 95 GLN A CA 1
ATOM 654 C C . GLN A 1 95 ? -14.824 -1.047 1.797 1.00 94.62 95 GLN A C 1
ATOM 656 O O . GLN A 1 95 ? -13.794 -0.570 1.326 1.00 94.62 95 GLN A O 1
ATOM 661 N N . LEU A 1 96 ? -15.950 -0.340 1.931 1.00 96.81 96 LEU A N 1
ATOM 662 C CA . LEU A 1 96 ? -16.060 1.065 1.549 1.00 96.81 96 LEU A CA 1
ATOM 663 C C . LEU A 1 96 ? -15.061 1.931 2.327 1.00 96.81 96 LEU A C 1
ATOM 665 O O . LEU A 1 96 ? -14.341 2.726 1.729 1.00 96.81 96 LEU A O 1
ATOM 669 N N . GLY A 1 97 ? -14.960 1.736 3.646 1.00 92.62 97 GLY A N 1
ATOM 670 C CA . GLY A 1 97 ? -13.974 2.427 4.477 1.00 92.62 97 GLY A CA 1
ATOM 671 C C . GLY A 1 97 ? -12.532 2.138 4.050 1.00 92.62 97 GLY A C 1
ATOM 672 O O . GLY A 1 97 ? -11.722 3.058 3.952 1.00 92.62 97 GLY A O 1
ATOM 673 N N . GLY A 1 98 ? -12.217 0.879 3.730 1.00 93.31 98 GLY A N 1
ATOM 674 C CA . GLY A 1 98 ? -10.911 0.482 3.201 1.00 93.31 98 GLY A CA 1
ATOM 675 C C . GLY A 1 98 ? -10.592 1.137 1.854 1.00 93.31 98 GLY A C 1
ATOM 676 O O . GLY A 1 98 ? -9.500 1.675 1.678 1.00 93.31 98 GLY A O 1
ATOM 677 N N . ALA A 1 99 ? -11.554 1.156 0.929 1.00 95.38 99 ALA A N 1
ATOM 678 C CA . ALA A 1 99 ? -11.408 1.790 -0.378 1.0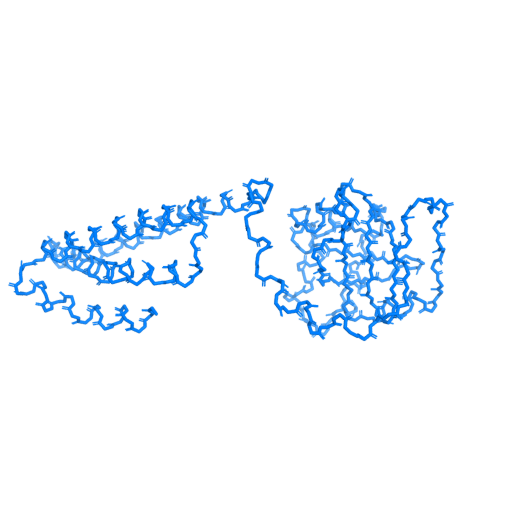0 95.38 99 ALA A CA 1
ATOM 679 C C . ALA A 1 99 ? -11.194 3.308 -0.259 1.00 95.38 99 ALA A C 1
ATOM 681 O O . ALA A 1 99 ? -10.282 3.850 -0.885 1.00 95.38 99 ALA A O 1
ATOM 682 N N . LEU A 1 100 ? -11.973 3.985 0.594 1.00 96.06 100 LEU A N 1
ATOM 683 C CA . LEU A 1 100 ? -11.812 5.414 0.879 1.00 96.06 100 LEU A CA 1
ATOM 684 C C . LEU A 1 100 ? -10.444 5.719 1.497 1.00 96.06 100 LEU A C 1
ATOM 686 O O . LEU A 1 100 ? -9.784 6.664 1.072 1.00 96.06 100 LEU A O 1
ATOM 690 N N . ALA A 1 101 ? -9.985 4.906 2.453 1.00 92.50 101 ALA A N 1
ATOM 691 C CA . ALA A 1 101 ? -8.662 5.069 3.048 1.00 92.50 101 ALA A CA 1
ATOM 692 C C . ALA A 1 101 ? -7.557 4.960 1.986 1.00 92.50 101 ALA A C 1
ATOM 694 O O . ALA A 1 101 ? -6.704 5.843 1.895 1.00 92.50 101 ALA A O 1
ATOM 695 N N . VAL A 1 102 ? -7.594 3.925 1.138 1.00 94.31 102 VAL A N 1
ATOM 696 C CA . VAL A 1 102 ? -6.622 3.752 0.046 1.00 94.31 102 VAL A CA 1
ATOM 697 C C . VAL A 1 102 ? -6.670 4.925 -0.934 1.00 94.31 102 VAL A C 1
ATOM 699 O O . VAL A 1 102 ? -5.615 5.416 -1.329 1.00 94.31 102 VAL A O 1
ATOM 702 N N . ALA A 1 103 ? -7.859 5.414 -1.292 1.00 94.12 103 ALA A N 1
ATOM 703 C CA . ALA A 1 103 ? -8.011 6.548 -2.199 1.00 94.12 103 ALA A CA 1
ATOM 704 C C . ALA A 1 103 ? -7.424 7.845 -1.613 1.00 94.12 103 ALA A C 1
ATOM 706 O O . ALA A 1 103 ? -6.635 8.517 -2.276 1.00 94.12 103 ALA A O 1
ATOM 707 N N . VAL A 1 104 ? -7.753 8.174 -0.360 1.00 93.62 104 VAL A N 1
ATOM 708 C CA . VAL A 1 104 ? -7.281 9.398 0.310 1.00 93.62 104 VAL A CA 1
ATOM 709 C C . VAL A 1 104 ? -5.773 9.348 0.554 1.00 93.62 104 VAL A C 1
ATOM 711 O O . VAL A 1 104 ? -5.052 10.255 0.135 1.00 93.62 104 VAL A O 1
ATOM 714 N N . PHE A 1 105 ? -5.262 8.283 1.183 1.00 87.69 105 PHE A N 1
ATOM 715 C CA . PHE A 1 105 ? -3.823 8.154 1.432 1.00 87.69 105 PHE A CA 1
ATOM 716 C C . PHE A 1 105 ? -3.032 7.999 0.127 1.00 87.69 105 PHE A C 1
ATOM 718 O O . PHE A 1 105 ? -1.941 8.552 0.003 1.00 87.69 105 PHE A O 1
ATOM 725 N N . GLY A 1 106 ? -3.595 7.321 -0.875 1.00 87.25 106 GLY A N 1
ATOM 726 C CA . GLY A 1 106 ? -3.016 7.218 -2.212 1.00 87.25 106 GLY A CA 1
ATOM 727 C C . GLY A 1 106 ? -2.877 8.578 -2.894 1.00 87.25 106 GLY A C 1
ATOM 728 O O . GLY A 1 106 ? -1.803 8.891 -3.403 1.00 87.25 106 GLY A O 1
ATOM 729 N N . ALA A 1 107 ? -3.913 9.421 -2.842 1.00 89.81 107 ALA A N 1
ATOM 730 C CA . ALA A 1 107 ? -3.873 10.780 -3.385 1.00 89.81 107 ALA A CA 1
ATOM 731 C C . ALA A 1 107 ? -2.837 11.669 -2.673 1.00 89.81 107 ALA A C 1
ATOM 733 O O . ALA A 1 107 ? -2.137 12.445 -3.326 1.00 89.81 107 ALA A O 1
ATOM 734 N N . LEU A 1 108 ? -2.686 11.524 -1.351 1.00 84.06 108 LEU A N 1
ATOM 735 C CA . LEU A 1 108 ? -1.653 12.230 -0.583 1.00 84.06 108 LEU A CA 1
ATOM 736 C C . LEU A 1 108 ? -0.234 11.812 -1.002 1.00 84.06 108 LEU A C 1
ATOM 738 O O . LEU A 1 108 ? 0.648 12.662 -1.116 1.00 84.06 108 LEU A O 1
ATOM 742 N N . VAL A 1 109 ? -0.013 10.523 -1.276 1.00 84.75 109 VAL A N 1
ATOM 743 C CA . VAL A 1 109 ? 1.298 9.986 -1.689 1.00 84.75 109 VAL A CA 1
ATOM 744 C C . VAL A 1 109 ? 1.611 10.260 -3.167 1.00 84.75 109 VAL A C 1
ATOM 746 O O . VAL A 1 109 ? 2.780 10.392 -3.534 1.00 84.75 109 VAL A O 1
ATOM 749 N N . ALA A 1 110 ? 0.594 10.387 -4.023 1.00 78.88 110 ALA A N 1
ATOM 750 C CA . ALA A 1 110 ? 0.743 10.550 -5.472 1.00 78.88 110 ALA A CA 1
ATOM 751 C C . ALA A 1 110 ? 1.469 11.842 -5.908 1.00 78.88 110 ALA A C 1
ATOM 753 O O . ALA A 1 110 ? 1.894 11.941 -7.063 1.00 78.88 110 ALA A O 1
ATOM 754 N N . HIS A 1 111 ? 1.659 12.802 -4.994 1.00 67.06 111 HIS A N 1
ATOM 755 C CA . HIS A 1 111 ? 2.395 14.048 -5.219 1.00 67.06 111 HIS A CA 1
ATOM 756 C C . HIS A 1 111 ? 3.713 14.086 -4.422 1.00 67.06 111 HIS A C 1
ATOM 758 O O . HIS A 1 111 ? 3.797 14.780 -3.406 1.00 67.06 111 HIS A O 1
ATOM 764 N N . PRO A 1 112 ? 4.774 13.393 -4.883 1.00 58.19 112 PRO A N 1
ATOM 765 C CA . PRO A 1 112 ? 6.079 13.389 -4.216 1.00 58.19 112 PRO A CA 1
ATOM 766 C C . PRO A 1 112 ? 6.710 14.787 -4.111 1.00 58.19 112 PRO A C 1
ATOM 768 O O . PRO A 1 112 ? 7.528 15.017 -3.227 1.00 58.19 112 PRO A O 1
ATOM 771 N N . GLU A 1 113 ? 6.269 15.738 -4.939 1.00 54.84 113 GLU A N 1
ATOM 772 C CA . GLU A 1 113 ? 6.693 17.146 -4.908 1.00 54.84 113 GLU A CA 1
ATOM 773 C C . GLU A 1 113 ? 6.269 17.882 -3.617 1.00 54.84 113 GLU A C 1
ATOM 775 O O . GLU A 1 113 ? 6.819 18.933 -3.299 1.00 54.84 113 GLU A O 1
ATOM 780 N N . ARG A 1 114 ? 5.276 17.353 -2.880 1.00 51.53 114 ARG A N 1
ATOM 781 C CA . ARG A 1 114 ? 4.748 17.928 -1.625 1.00 51.53 114 ARG A CA 1
ATOM 782 C C . ARG A 1 114 ? 5.386 17.334 -0.368 1.00 51.53 114 ARG A C 1
ATOM 784 O O . ARG A 1 114 ? 5.127 17.819 0.731 1.00 51.53 114 ARG A O 1
ATOM 791 N N . PHE A 1 115 ? 6.213 16.296 -0.505 1.00 52.00 115 PHE A N 1
ATOM 792 C CA . PHE A 1 115 ? 6.995 15.794 0.619 1.00 52.00 115 PHE A CA 1
ATOM 793 C C . PHE A 1 115 ? 8.155 16.756 0.879 1.00 52.00 115 PHE A C 1
ATOM 795 O O . PHE A 1 115 ? 9.130 16.784 0.128 1.00 52.00 115 PHE A O 1
ATOM 802 N N . CYS A 1 116 ? 8.064 17.534 1.963 1.00 46.41 116 CYS A N 1
ATOM 803 C CA . CYS A 1 116 ? 9.228 18.223 2.515 1.00 46.41 116 CYS A CA 1
ATOM 804 C C . CYS A 1 116 ? 10.352 17.189 2.716 1.00 46.41 116 CYS A C 1
ATOM 806 O O . CYS A 1 116 ? 10.112 16.178 3.384 1.00 46.41 116 CYS A O 1
ATOM 808 N N . PRO A 1 117 ? 11.567 17.408 2.181 1.00 47.31 117 PRO A N 1
ATOM 809 C CA . PRO A 1 117 ? 12.718 16.558 2.454 1.00 47.31 117 PRO A CA 1
ATOM 810 C C . PRO A 1 117 ? 13.188 16.771 3.903 1.00 47.31 117 PRO A C 1
ATOM 812 O O . PRO A 1 117 ? 14.195 17.416 4.172 1.00 47.31 117 PRO A O 1
ATOM 815 N N . GLY A 1 118 ? 12.425 16.256 4.864 1.00 44.25 118 GLY A N 1
ATOM 816 C CA . GLY A 1 118 ? 12.841 16.108 6.252 1.00 44.25 118 GLY A CA 1
ATOM 817 C C . GLY A 1 118 ? 13.590 14.788 6.411 1.00 44.25 118 GLY A C 1
ATOM 818 O O . GLY A 1 118 ? 13.098 13.753 5.972 1.00 44.25 118 GLY A O 1
ATOM 819 N N . HIS A 1 119 ? 14.757 14.829 7.059 1.00 43.19 119 HIS A N 1
ATOM 820 C CA . HIS A 1 119 ? 15.651 13.703 7.384 1.00 43.19 119 HIS A CA 1
ATOM 821 C C . HIS A 1 119 ? 16.671 13.278 6.314 1.00 43.19 119 HIS A C 1
ATOM 823 O O . HIS A 1 119 ? 16.747 12.127 5.892 1.00 43.19 119 HIS A O 1
ATOM 829 N N . ALA A 1 120 ? 17.600 14.190 6.021 1.00 38.66 120 ALA A N 1
ATOM 830 C CA . ALA A 1 120 ? 18.973 13.848 5.643 1.00 38.66 120 ALA A CA 1
ATOM 831 C C . ALA A 1 120 ? 19.897 13.764 6.884 1.00 38.66 120 ALA A C 1
ATOM 833 O O . ALA A 1 120 ? 20.985 14.338 6.888 1.00 38.66 120 ALA A O 1
ATOM 834 N N . THR A 1 121 ? 19.474 13.084 7.960 1.00 40.22 121 THR A N 1
ATOM 835 C CA . THR A 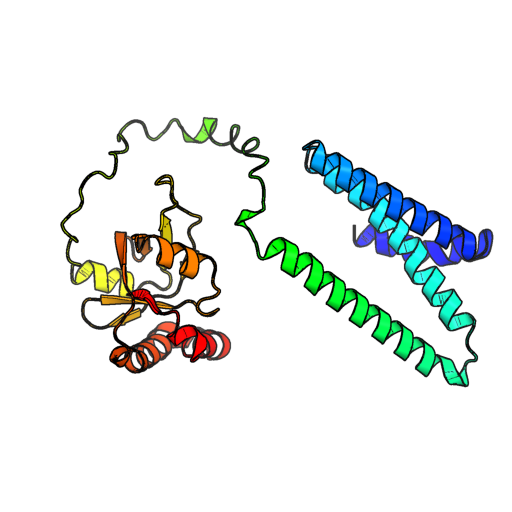1 121 ? 20.264 13.034 9.215 1.00 40.22 121 THR A CA 1
ATOM 836 C C . THR A 1 121 ? 20.724 11.637 9.632 1.00 40.22 121 THR A C 1
ATOM 838 O O . THR A 1 121 ? 21.575 11.529 10.506 1.00 40.22 121 THR A O 1
ATOM 841 N N . GLN A 1 122 ? 20.291 10.563 8.959 1.00 38.66 122 GLN A N 1
ATOM 842 C CA . GLN A 1 122 ? 20.701 9.188 9.300 1.00 38.66 122 GLN A CA 1
ATOM 843 C C . GLN A 1 122 ? 21.599 8.511 8.249 1.00 38.66 122 GLN A C 1
ATOM 845 O O . GLN A 1 122 ? 21.670 7.292 8.166 1.00 38.66 122 GLN A O 1
ATOM 850 N N . SER A 1 123 ? 22.327 9.292 7.447 1.00 35.78 123 SER A N 1
ATOM 851 C CA . SER A 1 123 ? 23.360 8.776 6.529 1.00 35.78 123 SER A CA 1
ATOM 852 C C . SER A 1 123 ? 24.787 9.190 6.911 1.00 35.78 123 SER A C 1
ATOM 854 O O . SER A 1 123 ? 25.749 8.669 6.346 1.00 35.78 123 SER A O 1
ATOM 856 N N . ARG A 1 124 ? 24.966 10.062 7.917 1.00 38.00 124 ARG A N 1
ATOM 857 C CA . ARG A 1 124 ? 26.300 10.558 8.307 1.00 38.00 124 ARG A CA 1
ATOM 858 C C . ARG A 1 124 ? 27.181 9.508 8.998 1.00 38.00 124 ARG A C 1
ATOM 860 O O . ARG A 1 124 ? 28.397 9.600 8.885 1.00 38.00 124 ARG A O 1
ATOM 867 N N . HIS A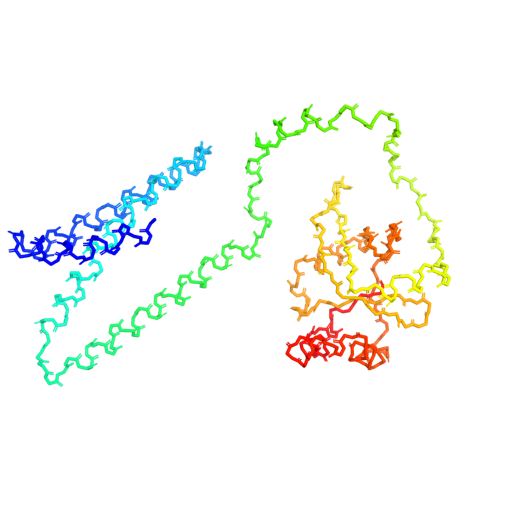 1 125 ? 26.606 8.477 9.625 1.00 36.41 125 HIS A N 1
ATOM 868 C CA . HIS A 1 125 ? 27.392 7.456 10.338 1.00 36.41 125 HIS A CA 1
ATOM 869 C C . HIS A 1 125 ? 27.842 6.258 9.486 1.00 36.41 125 HIS A C 1
ATOM 871 O O . HIS A 1 125 ? 28.785 5.580 9.874 1.00 36.41 125 HIS A O 1
ATOM 877 N N . CYS A 1 126 ? 27.251 6.018 8.309 1.00 33.81 126 CYS A N 1
ATOM 878 C CA . CYS A 1 126 ? 27.742 4.975 7.393 1.00 33.81 126 CYS A CA 1
ATOM 879 C C . CYS A 1 126 ? 28.783 5.518 6.392 1.00 33.81 126 CYS A C 1
ATOM 881 O O . CYS A 1 126 ? 29.616 4.772 5.882 1.00 33.81 126 CYS A O 1
ATOM 883 N N . CYS A 1 127 ? 28.791 6.836 6.152 1.00 34.75 127 CYS A N 1
ATOM 884 C CA . CYS A 1 127 ? 29.698 7.467 5.191 1.00 34.75 127 CYS A CA 1
ATOM 885 C C . CYS A 1 127 ? 31.138 7.648 5.721 1.00 34.75 127 CYS A C 1
ATOM 887 O O . CYS A 1 127 ? 32.068 7.795 4.933 1.00 34.75 127 CYS A O 1
ATOM 889 N N . SER A 1 128 ? 31.369 7.582 7.037 1.00 36.56 128 SER A N 1
ATOM 890 C CA . SER A 1 128 ? 32.719 7.728 7.609 1.00 36.56 128 SER A CA 1
ATOM 891 C C . SER A 1 128 ? 33.580 6.459 7.521 1.00 36.56 128 SER A C 1
ATOM 893 O O . SER A 1 128 ? 34.804 6.557 7.611 1.00 36.56 128 SER A O 1
ATOM 895 N N . ALA A 1 129 ? 32.985 5.281 7.296 1.00 37.38 129 ALA A N 1
ATOM 896 C CA . ALA A 1 129 ? 33.733 4.029 7.149 1.00 37.38 129 ALA A CA 1
ATOM 897 C C . ALA A 1 129 ? 34.121 3.722 5.689 1.00 37.38 129 ALA A C 1
ATOM 899 O O . ALA A 1 129 ? 35.197 3.178 5.450 1.00 37.38 129 ALA A O 1
ATOM 900 N N . ALA A 1 130 ? 33.305 4.125 4.707 1.00 39.00 130 ALA A N 1
ATOM 901 C CA . ALA A 1 130 ? 33.572 3.868 3.285 1.00 39.00 130 ALA A CA 1
ATOM 902 C C . ALA A 1 130 ? 34.476 4.927 2.613 1.00 39.00 130 ALA A C 1
ATOM 904 O O . ALA A 1 130 ? 35.053 4.674 1.556 1.00 39.00 130 ALA A O 1
ATOM 905 N N . ALA A 1 131 ? 34.659 6.100 3.231 1.00 39.66 131 ALA A N 1
ATOM 906 C CA . ALA A 1 131 ? 35.403 7.225 2.654 1.00 39.66 131 ALA A CA 1
ATOM 907 C C . ALA A 1 131 ? 36.942 7.104 2.714 1.00 39.66 131 ALA A C 1
ATOM 909 O O . ALA A 1 131 ? 37.642 8.035 2.320 1.00 39.66 131 ALA A O 1
ATOM 910 N N . ARG A 1 132 ? 37.504 5.980 3.184 1.00 41.75 132 ARG A N 1
ATOM 911 C CA . ARG A 1 132 ? 38.968 5.807 3.265 1.00 41.75 132 ARG A CA 1
ATOM 912 C C . ARG A 1 132 ? 39.619 5.092 2.078 1.00 41.75 132 ARG A C 1
ATOM 914 O O . ARG A 1 132 ? 40.843 5.094 2.033 1.00 41.75 132 ARG A O 1
ATOM 921 N N . HIS A 1 133 ? 38.864 4.562 1.105 1.00 42.72 133 HIS A N 1
ATOM 922 C CA . HIS A 1 133 ? 39.468 3.751 0.030 1.00 42.72 133 HIS A CA 1
ATOM 923 C C . HIS A 1 133 ? 39.426 4.310 -1.404 1.00 42.72 133 HIS A C 1
ATOM 925 O O . HIS A 1 133 ? 40.054 3.726 -2.282 1.00 42.72 133 HIS A O 1
ATOM 931 N N . HIS A 1 134 ? 38.798 5.461 -1.661 1.00 39.81 134 HIS A N 1
ATOM 932 C CA . HIS A 1 134 ? 38.833 6.102 -2.985 1.00 39.81 134 HIS A CA 1
ATOM 933 C C . HIS A 1 134 ? 39.344 7.540 -2.897 1.00 39.81 134 HIS A C 1
ATOM 935 O O . HIS A 1 134 ? 38.612 8.513 -3.057 1.00 39.81 134 HIS A O 1
ATOM 941 N N . ARG A 1 135 ? 40.646 7.670 -2.627 1.00 41.09 135 ARG A N 1
ATOM 942 C CA . ARG A 1 135 ? 41.384 8.916 -2.830 1.00 41.09 135 ARG A CA 1
ATOM 943 C C . ARG A 1 135 ? 41.882 8.914 -4.280 1.00 41.09 135 ARG A C 1
ATOM 945 O O . ARG A 1 135 ? 42.837 8.215 -4.592 1.00 41.09 135 ARG A O 1
ATOM 952 N N . GLY A 1 136 ? 41.210 9.667 -5.151 1.00 36.50 136 GLY A N 1
ATOM 953 C CA . GLY A 1 136 ? 41.702 9.962 -6.500 1.00 36.50 136 GLY A CA 1
ATOM 954 C C . GLY A 1 136 ? 40.662 9.821 -7.605 1.00 36.50 136 GLY A C 1
ATOM 955 O O . GLY A 1 136 ? 40.704 8.848 -8.345 1.00 36.50 136 GLY A O 1
ATOM 956 N N . GLN A 1 137 ? 39.759 10.798 -7.720 1.00 41.28 137 GLN A N 1
ATOM 957 C CA . GLN A 1 137 ? 39.204 11.289 -8.992 1.00 41.28 137 GLN A CA 1
ATOM 958 C C . GLN A 1 137 ? 38.317 12.516 -8.698 1.00 41.28 137 GLN A C 1
ATOM 960 O O . GLN A 1 137 ? 37.345 12.387 -7.952 1.00 41.28 137 GLN A O 1
ATOM 965 N N . PRO A 1 138 ? 38.642 13.720 -9.205 1.00 36.56 138 PRO A N 1
ATOM 966 C CA . PRO A 1 138 ? 37.764 14.874 -9.058 1.00 36.56 138 PRO A CA 1
ATOM 967 C C . PRO A 1 138 ? 36.518 14.698 -9.937 1.00 36.56 138 PRO A C 1
ATOM 969 O O . PRO A 1 138 ? 36.626 14.382 -11.120 1.00 36.56 138 PRO A O 1
ATOM 972 N N . ALA A 1 139 ? 35.336 14.925 -9.360 1.00 39.56 139 ALA A N 1
ATOM 973 C CA . ALA A 1 139 ? 34.094 15.049 -10.113 1.00 39.56 139 ALA A CA 1
ATOM 974 C C . ALA A 1 139 ? 34.185 16.291 -11.014 1.00 39.56 139 ALA A C 1
ATOM 976 O O . ALA A 1 139 ? 34.221 17.422 -10.528 1.00 39.56 139 ALA A O 1
ATOM 977 N N . THR A 1 140 ? 34.262 16.087 -12.326 1.00 38.38 140 THR A N 1
ATOM 978 C CA . THR A 1 140 ? 34.222 17.174 -13.304 1.00 38.38 140 THR A CA 1
ATOM 979 C C . THR A 1 140 ? 32.788 17.704 -13.443 1.00 38.38 140 THR A C 1
ATOM 981 O O . THR A 1 140 ? 31.840 16.921 -13.533 1.00 38.38 140 THR A O 1
ATOM 984 N N . PRO A 1 141 ? 32.579 19.032 -13.464 1.00 39.00 141 PRO A N 1
ATOM 985 C CA . PRO A 1 141 ? 31.268 19.608 -13.724 1.00 39.00 141 PRO A CA 1
ATOM 986 C C . PRO A 1 141 ? 30.916 19.428 -15.208 1.00 39.00 141 PRO A C 1
ATOM 988 O O . PRO A 1 141 ? 31.712 19.755 -16.085 1.00 39.00 141 PRO A O 1
ATOM 991 N N . TRP A 1 142 ? 29.702 18.943 -15.472 1.00 43.62 142 TRP A N 1
ATOM 992 C CA . TRP A 1 142 ? 29.089 18.555 -16.758 1.00 43.62 142 TRP A CA 1
ATOM 993 C C . TRP A 1 142 ? 28.957 19.663 -17.829 1.00 43.62 142 TRP A C 1
ATOM 995 O O . TRP A 1 142 ? 28.101 19.603 -18.714 1.00 43.62 142 TRP A O 1
ATOM 1005 N N . LYS A 1 143 ? 29.792 20.703 -17.802 1.00 38.31 143 LYS A N 1
ATOM 1006 C CA . LYS A 1 143 ? 29.750 21.745 -18.825 1.00 38.31 143 LYS A CA 1
ATOM 1007 C C . LYS A 1 143 ? 30.333 21.219 -20.137 1.00 38.31 143 LYS A C 1
ATOM 1009 O O . LYS A 1 143 ? 31.547 21.150 -20.295 1.00 38.31 143 LYS A O 1
ATOM 1014 N N . ARG A 1 144 ? 29.420 21.011 -21.096 1.00 40.06 144 ARG A N 1
ATOM 1015 C CA . ARG A 1 144 ? 29.637 20.912 -22.552 1.00 40.06 144 ARG A CA 1
ATOM 1016 C C . ARG A 1 144 ? 29.948 19.495 -23.060 1.00 40.06 144 ARG A C 1
ATOM 1018 O O . ARG A 1 144 ? 31.065 19.207 -23.464 1.00 40.06 144 ARG A O 1
ATOM 1025 N N . CYS A 1 145 ? 28.928 18.639 -23.146 1.00 35.81 145 CYS A N 1
ATOM 1026 C CA . CYS A 1 145 ? 28.963 17.477 -24.043 1.00 35.81 145 CYS A CA 1
ATOM 1027 C C . CYS A 1 145 ? 27.992 17.688 -25.211 1.00 35.81 145 CYS A C 1
ATOM 1029 O O . CYS A 1 145 ? 26.963 17.040 -25.343 1.00 35.81 145 CYS A O 1
ATOM 1031 N N . SER A 1 146 ? 28.330 18.647 -26.070 1.00 39.03 146 SER A N 1
ATOM 1032 C CA . SER A 1 146 ? 27.782 18.746 -27.424 1.00 39.03 146 SER A CA 1
ATOM 1033 C C . SER A 1 146 ? 28.574 17.801 -28.335 1.00 39.03 146 SER A C 1
ATOM 1035 O O . SER A 1 146 ? 29.356 18.255 -29.167 1.00 39.03 146 SER A O 1
ATOM 1037 N N . ARG A 1 147 ? 28.451 16.488 -28.098 1.00 38.88 147 ARG A N 1
ATOM 1038 C CA . ARG A 1 147 ? 28.737 15.401 -29.052 1.00 38.88 147 ARG A CA 1
ATOM 1039 C C . ARG A 1 147 ? 28.314 14.082 -28.401 1.00 38.88 147 ARG A C 1
ATOM 1041 O O . ARG A 1 147 ? 29.027 13.572 -27.541 1.00 38.88 147 ARG A O 1
ATOM 1048 N N . MET A 1 148 ? 27.152 13.545 -28.776 1.00 44.97 148 MET A N 1
ATOM 1049 C CA . MET A 1 148 ? 26.780 12.178 -28.401 1.00 44.97 148 MET A CA 1
ATOM 1050 C C . MET A 1 148 ? 27.918 11.246 -28.832 1.00 44.97 148 MET A C 1
ATOM 1052 O O . MET A 1 148 ? 28.275 11.206 -30.010 1.00 44.97 148 MET A O 1
ATOM 1056 N N . THR A 1 149 ? 28.533 10.527 -27.894 1.00 53.81 149 THR A N 1
ATOM 1057 C CA . THR A 1 149 ? 29.466 9.457 -28.254 1.00 53.81 149 THR A CA 1
ATOM 1058 C C . THR A 1 149 ? 28.633 8.319 -28.823 1.00 53.81 149 THR A C 1
ATOM 1060 O O . THR A 1 149 ? 27.936 7.634 -28.074 1.00 53.81 149 THR A O 1
ATOM 1063 N N . ALA A 1 150 ? 28.683 8.152 -30.147 1.00 67.88 150 ALA A N 1
ATOM 1064 C CA . ALA A 1 150 ? 28.016 7.068 -30.857 1.00 67.88 150 ALA A CA 1
ATOM 1065 C C . ALA A 1 150 ? 28.268 5.720 -30.158 1.00 67.88 150 ALA A C 1
ATOM 1067 O O . ALA A 1 150 ? 29.344 5.484 -29.598 1.00 67.88 150 ALA A O 1
ATOM 1068 N N . TRP A 1 151 ? 27.249 4.866 -30.130 1.00 81.50 151 TRP A N 1
ATOM 1069 C CA . TRP A 1 151 ? 27.355 3.536 -29.545 1.00 81.50 151 TRP A CA 1
ATOM 1070 C C . TRP A 1 151 ? 28.307 2.661 -30.354 1.00 81.50 151 TRP A C 1
ATOM 1072 O O . TRP A 1 151 ? 28.255 2.663 -31.582 1.00 81.50 151 TRP A O 1
ATOM 1082 N N . THR A 1 152 ? 29.140 1.869 -29.680 1.00 86.00 152 THR A N 1
ATOM 1083 C CA . THR A 1 152 ? 29.870 0.799 -30.370 1.00 86.00 152 THR A CA 1
ATOM 1084 C C . THR A 1 152 ? 28.993 -0.448 -30.492 1.00 86.00 152 THR A C 1
ATOM 1086 O O . THR A 1 152 ? 28.127 -0.705 -29.650 1.00 86.00 152 THR A O 1
ATOM 1089 N N . ALA A 1 153 ? 29.223 -1.262 -31.527 1.00 81.62 153 ALA A N 1
ATOM 1090 C CA . ALA A 1 153 ? 28.490 -2.516 -31.716 1.00 81.62 153 ALA A CA 1
ATOM 1091 C C . ALA A 1 153 ? 28.623 -3.457 -30.500 1.00 81.62 153 ALA A C 1
ATOM 1093 O O . ALA A 1 153 ? 27.647 -4.104 -30.108 1.00 81.62 153 ALA A O 1
ATOM 1094 N N . ASP A 1 154 ? 29.796 -3.465 -29.860 1.00 83.75 154 ASP A N 1
ATOM 1095 C CA . ASP A 1 154 ? 30.084 -4.244 -28.652 1.00 83.75 154 ASP A CA 1
ATOM 1096 C C . ASP A 1 154 ? 29.341 -3.721 -27.418 1.00 83.75 154 ASP A C 1
ATOM 1098 O O . ASP A 1 154 ? 28.877 -4.506 -26.590 1.00 83.75 154 ASP A O 1
ATOM 1102 N N . GLU A 1 155 ? 29.216 -2.399 -27.261 1.00 85.75 155 GLU A N 1
ATOM 1103 C CA . GLU A 1 155 ? 28.399 -1.797 -26.201 1.00 85.75 155 GLU A CA 1
ATOM 1104 C C . GLU A 1 155 ? 26.929 -2.185 -26.368 1.00 85.75 155 GLU A C 1
ATOM 1106 O O . GLU A 1 155 ? 26.313 -2.680 -25.423 1.00 85.75 155 GLU A O 1
ATOM 1111 N N . LEU A 1 156 ? 26.386 -2.036 -27.579 1.00 87.44 156 LEU A N 1
ATOM 1112 C CA . LEU A 1 156 ? 25.002 -2.400 -27.880 1.00 87.44 156 LEU A CA 1
ATOM 1113 C C . LEU A 1 156 ? 24.744 -3.894 -27.698 1.00 87.44 156 LEU A C 1
ATOM 1115 O O . LEU A 1 156 ? 23.673 -4.272 -27.232 1.00 87.44 156 LEU A O 1
ATOM 1119 N N . SER A 1 157 ? 25.703 -4.750 -28.053 1.00 85.75 157 SER A N 1
ATOM 1120 C CA . SER A 1 157 ? 25.591 -6.197 -27.855 1.00 85.75 157 SER A CA 1
ATOM 1121 C C . SER A 1 157 ? 25.567 -6.555 -26.367 1.00 85.75 157 SER A C 1
ATOM 1123 O O . SER A 1 157 ? 24.667 -7.262 -25.911 1.00 85.75 157 SER A O 1
ATOM 1125 N N . ARG A 1 158 ? 26.490 -5.999 -25.571 1.00 86.50 158 ARG A N 1
ATOM 1126 C CA . ARG A 1 158 ? 26.543 -6.228 -24.116 1.00 86.50 158 ARG A CA 1
ATOM 1127 C C . ARG A 1 158 ? 25.301 -5.724 -23.387 1.00 86.50 158 ARG A C 1
ATOM 1129 O O . ARG A 1 158 ? 24.788 -6.407 -22.507 1.00 86.50 158 ARG A O 1
ATOM 1136 N N . ILE A 1 159 ? 24.795 -4.547 -23.750 1.00 88.94 159 ILE A N 1
ATOM 1137 C CA . ILE A 1 159 ? 23.564 -4.010 -23.156 1.00 88.94 159 ILE A CA 1
ATOM 1138 C C . ILE A 1 159 ? 22.337 -4.782 -23.666 1.00 88.94 159 ILE A C 1
ATOM 1140 O O . ILE A 1 159 ? 21.443 -5.119 -22.892 1.00 88.94 159 ILE A O 1
ATOM 1144 N N . GLY A 1 160 ? 22.306 -5.114 -24.957 1.00 85.44 160 GLY A N 1
ATOM 1145 C CA . GLY A 1 160 ? 21.221 -5.858 -25.594 1.00 85.44 160 GLY A CA 1
ATOM 1146 C C . GLY A 1 160 ? 21.069 -7.286 -25.070 1.00 85.44 160 GLY A C 1
ATOM 1147 O O . GLY A 1 160 ? 19.946 -7.775 -25.002 1.00 85.44 160 GLY A O 1
ATOM 1148 N N . THR A 1 161 ? 22.152 -7.925 -24.628 1.00 85.44 161 THR A N 1
ATOM 1149 C CA . THR A 1 161 ? 22.138 -9.262 -24.002 1.00 85.44 161 THR A CA 1
ATOM 1150 C C . THR A 1 161 ? 21.904 -9.228 -22.493 1.00 85.44 161 THR A C 1
ATOM 1152 O O . THR A 1 161 ? 21.537 -10.248 -21.916 1.00 85.44 161 THR A O 1
ATOM 1155 N N . ALA A 1 162 ? 22.065 -8.072 -21.843 1.00 86.75 162 ALA A N 1
ATOM 1156 C CA . ALA A 1 162 ? 21.819 -7.940 -20.415 1.00 86.75 162 ALA A CA 1
ATOM 1157 C C . ALA A 1 162 ? 20.328 -8.109 -20.085 1.00 86.75 162 ALA A C 1
ATOM 1159 O O . ALA A 1 162 ? 19.459 -7.541 -20.754 1.00 86.75 162 ALA A O 1
ATOM 1160 N N . ASP A 1 163 ? 20.037 -8.842 -19.012 1.00 79.94 163 ASP A N 1
ATOM 1161 C CA . ASP A 1 163 ? 18.665 -9.030 -18.528 1.00 79.94 163 ASP A CA 1
ATOM 1162 C C . ASP A 1 163 ? 18.056 -7.727 -18.003 1.00 79.94 163 ASP A C 1
ATOM 1164 O O . ASP A 1 163 ? 16.871 -7.452 -18.194 1.00 79.94 163 ASP A O 1
ATOM 1168 N N . GLU A 1 164 ? 18.889 -6.901 -17.377 1.00 81.88 164 GLU A N 1
ATOM 1169 C CA . GLU A 1 164 ? 18.479 -5.698 -16.674 1.00 81.88 164 GLU A CA 1
ATOM 1170 C C . GLU A 1 164 ? 19.337 -4.500 -17.074 1.00 81.88 164 GLU A C 1
ATOM 1172 O O . GLU A 1 164 ? 20.564 -4.587 -17.174 1.00 81.88 164 GLU A O 1
ATOM 1177 N N . LEU A 1 165 ? 18.676 -3.354 -17.233 1.00 89.69 165 LEU A N 1
ATOM 1178 C CA . LEU A 1 165 ? 19.311 -2.055 -17.375 1.00 89.69 165 LEU A CA 1
ATOM 1179 C C . LEU A 1 165 ? 18.951 -1.190 -16.176 1.00 89.69 165 LEU A C 1
ATOM 1181 O O . LEU A 1 165 ? 17.780 -1.006 -15.855 1.00 89.69 165 LEU A O 1
ATOM 1185 N N . ARG A 1 166 ? 19.962 -0.636 -15.506 1.00 89.19 166 ARG A N 1
ATOM 1186 C CA . ARG A 1 166 ? 19.750 0.371 -14.466 1.00 89.19 166 ARG A CA 1
ATOM 1187 C C . ARG A 1 166 ? 19.794 1.745 -15.096 1.00 89.19 166 ARG A C 1
ATOM 1189 O O . ARG A 1 166 ? 20.828 2.129 -15.626 1.00 89.19 166 ARG A O 1
ATOM 1196 N N . LEU A 1 167 ? 18.693 2.477 -15.009 1.00 87.69 167 LEU A N 1
ATOM 1197 C CA . LEU A 1 167 ? 18.591 3.856 -15.463 1.00 87.69 167 LEU A CA 1
ATOM 1198 C C . LEU A 1 167 ? 18.505 4.788 -14.262 1.00 87.69 167 LEU A C 1
ATOM 1200 O O . LEU A 1 167 ? 17.746 4.553 -13.322 1.00 87.69 167 LEU A O 1
ATOM 1204 N N . THR A 1 168 ? 19.246 5.886 -14.321 1.00 85.88 168 THR A N 1
ATOM 1205 C CA . THR A 1 168 ? 19.176 6.949 -13.328 1.00 85.88 168 THR A CA 1
ATOM 1206 C C . THR A 1 168 ? 18.927 8.274 -14.028 1.00 85.88 168 THR A C 1
ATOM 1208 O O . THR A 1 168 ? 19.788 8.763 -14.748 1.00 85.88 168 THR A O 1
ATOM 1211 N N . SER A 1 169 ? 17.746 8.860 -13.833 1.00 79.00 169 SER A N 1
ATOM 1212 C CA . SER A 1 169 ? 17.429 10.183 -14.384 1.00 79.00 169 SER A CA 1
ATOM 1213 C C . SER A 1 169 ? 18.181 11.274 -13.624 1.00 79.00 169 SER A C 1
ATOM 1215 O O . SER A 1 169 ? 18.294 11.210 -12.397 1.00 79.00 169 SER A O 1
ATOM 1217 N N . SER A 1 170 ? 18.633 12.306 -14.328 1.00 70.00 170 SER A N 1
ATOM 1218 C CA . SER A 1 170 ? 19.262 13.477 -13.708 1.00 70.00 170 SER A CA 1
ATOM 1219 C C . SER A 1 170 ? 18.213 14.398 -13.070 1.00 70.00 170 SER A C 1
ATOM 1221 O O . SER A 1 170 ? 17.173 14.677 -13.671 1.00 70.00 170 SER A O 1
ATOM 1223 N N . ARG A 1 171 ? 18.464 14.877 -11.844 1.00 67.06 171 ARG A N 1
ATOM 1224 C CA . ARG A 1 171 ? 17.620 15.858 -11.139 1.00 67.06 171 ARG A CA 1
ATOM 1225 C C . ARG A 1 171 ? 17.966 17.292 -11.552 1.00 67.06 171 ARG A C 1
ATOM 1227 O O . ARG A 1 171 ? 18.958 17.561 -12.228 1.00 67.06 171 ARG A O 1
ATOM 1234 N N . LYS A 1 172 ? 17.125 18.247 -11.135 1.00 60.59 172 LYS A N 1
ATOM 1235 C CA . LYS A 1 172 ? 17.261 19.677 -11.468 1.00 60.59 172 LYS A CA 1
ATOM 1236 C C . LYS A 1 172 ? 18.603 20.281 -11.027 1.00 60.59 172 LYS A C 1
ATOM 1238 O O . LYS A 1 172 ? 19.080 21.187 -11.702 1.00 60.59 172 LYS A O 1
ATOM 1243 N N . ASP A 1 173 ? 19.189 19.761 -9.955 1.00 63.91 173 ASP A N 1
ATOM 1244 C CA . ASP A 1 173 ? 20.455 20.173 -9.335 1.00 63.91 173 ASP A CA 1
ATOM 1245 C C . ASP A 1 173 ? 21.695 19.434 -9.888 1.00 63.91 173 ASP A C 1
ATOM 1247 O O . ASP A 1 173 ? 22.800 19.639 -9.394 1.00 63.91 173 ASP A O 1
ATOM 1251 N N . GLY A 1 174 ? 21.533 18.581 -10.909 1.00 58.28 174 GLY A N 1
ATOM 1252 C CA . GLY A 1 174 ? 22.613 17.761 -11.468 1.00 58.28 174 GLY A CA 1
ATOM 1253 C C . GLY A 1 174 ? 22.935 16.509 -10.648 1.00 58.28 174 GLY A C 1
ATOM 1254 O O . GLY A 1 174 ? 23.796 15.728 -11.047 1.00 58.28 174 GLY A O 1
ATOM 1255 N N . THR A 1 175 ? 22.239 16.277 -9.530 1.00 65.44 175 THR A N 1
ATOM 1256 C CA . THR A 1 175 ? 22.359 15.024 -8.784 1.00 65.44 175 THR A CA 1
ATOM 1257 C C . THR A 1 175 ? 21.601 13.905 -9.492 1.00 65.44 175 THR A C 1
ATOM 1259 O O . THR A 1 175 ? 20.602 14.120 -10.182 1.00 65.44 175 THR A O 1
ATOM 1262 N N . GLN A 1 176 ? 22.081 12.678 -9.338 1.00 67.38 176 GLN A N 1
ATOM 1263 C CA . GLN A 1 176 ? 21.435 11.509 -9.918 1.00 67.38 176 GLN A CA 1
ATOM 1264 C C . GLN A 1 176 ? 20.218 11.088 -9.073 1.00 67.38 176 GLN A C 1
ATOM 1266 O O . GLN A 1 176 ? 20.230 11.130 -7.840 1.00 67.38 176 GLN A O 1
ATOM 1271 N N . GLY A 1 177 ? 19.124 10.714 -9.740 1.00 67.94 177 GLY A N 1
ATOM 1272 C CA . GLY A 1 177 ? 17.933 10.135 -9.119 1.00 67.94 177 GLY A CA 1
ATOM 1273 C C . GLY A 1 177 ? 18.193 8.779 -8.450 1.00 67.94 177 GLY A C 1
ATOM 1274 O O . GLY A 1 177 ? 19.317 8.295 -8.373 1.00 67.94 177 GLY A O 1
ATOM 1275 N N . LYS A 1 178 ? 17.134 8.126 -7.955 1.00 76.50 178 LYS A N 1
ATOM 1276 C CA . LYS A 1 178 ? 17.262 6.723 -7.528 1.00 76.50 178 LYS A CA 1
ATOM 1277 C C . LYS A 1 178 ? 17.395 5.842 -8.781 1.00 76.50 178 LYS A C 1
ATOM 1279 O O . LYS A 1 178 ? 16.586 6.031 -9.691 1.00 76.50 178 LYS A O 1
ATOM 1284 N N . PRO A 1 179 ? 18.352 4.901 -8.832 1.00 81.75 179 PRO A N 1
ATOM 1285 C CA . PRO A 1 179 ? 18.474 3.986 -9.958 1.00 81.75 179 PRO A CA 1
ATOM 1286 C C . PRO A 1 179 ? 17.244 3.079 -10.027 1.00 81.75 179 PRO A C 1
ATOM 1288 O O . PRO A 1 179 ? 16.805 2.538 -9.009 1.00 81.75 179 PRO A O 1
ATOM 1291 N N . VAL A 1 180 ? 16.697 2.915 -11.227 1.00 86.00 180 VAL A N 1
ATOM 1292 C CA . VAL A 1 180 ? 15.584 2.008 -11.509 1.00 86.00 180 VAL A CA 1
ATOM 1293 C C . VAL A 1 180 ? 16.040 0.900 -12.439 1.00 86.00 180 VAL A C 1
ATOM 1295 O O . VAL A 1 180 ? 16.707 1.154 -13.436 1.00 86.00 180 VAL A O 1
ATOM 1298 N N . THR A 1 181 ? 15.674 -0.332 -12.107 1.00 88.38 181 THR A N 1
ATOM 1299 C CA . THR A 1 181 ? 15.891 -1.490 -12.970 1.00 88.38 181 THR A CA 1
ATOM 1300 C C . THR A 1 181 ? 14.753 -1.579 -13.977 1.00 88.38 181 THR A C 1
ATOM 1302 O O . THR A 1 181 ? 13.586 -1.658 -13.588 1.00 88.38 181 THR A O 1
ATOM 1305 N N . ILE A 1 182 ? 15.090 -1.558 -15.261 1.00 89.88 182 ILE A N 1
ATOM 1306 C CA . ILE A 1 182 ? 14.149 -1.643 -16.375 1.00 89.88 182 ILE A CA 1
ATOM 1307 C C . ILE A 1 182 ? 14.620 -2.676 -17.397 1.00 89.88 182 ILE A C 1
ATOM 1309 O O . ILE A 1 182 ? 15.799 -3.032 -17.458 1.00 89.88 182 ILE A O 1
ATOM 1313 N N . TRP A 1 183 ? 13.681 -3.168 -18.199 1.00 91.00 183 TRP A N 1
ATOM 1314 C CA . TRP A 1 183 ? 13.981 -4.050 -19.321 1.00 91.00 183 TRP A CA 1
ATOM 1315 C C . TRP A 1 183 ? 14.344 -3.233 -20.554 1.00 91.00 183 TRP A C 1
ATOM 1317 O O . TRP A 1 183 ? 13.687 -2.236 -20.867 1.00 91.00 183 TRP A O 1
ATOM 1327 N N . VAL A 1 184 ? 15.364 -3.695 -21.268 1.00 91.69 184 VAL A N 1
ATOM 1328 C CA . VAL A 1 184 ? 15.900 -3.038 -22.459 1.00 91.69 184 VAL A CA 1
ATOM 1329 C C . VAL A 1 184 ? 15.854 -3.999 -23.634 1.00 91.69 184 VAL A C 1
ATOM 1331 O O . VAL A 1 184 ? 16.153 -5.184 -23.486 1.00 91.69 184 VAL A O 1
ATOM 1334 N N . VAL A 1 185 ? 15.513 -3.494 -24.808 1.00 92.31 185 VAL A N 1
ATOM 1335 C CA . VAL A 1 185 ? 15.632 -4.216 -26.076 1.00 92.31 185 VAL A CA 1
ATOM 1336 C C . VAL A 1 185 ? 16.506 -3.412 -27.024 1.00 92.31 185 VAL A C 1
ATOM 1338 O O . VAL A 1 185 ? 16.597 -2.191 -26.920 1.00 92.31 185 VAL A O 1
ATOM 1341 N N . ARG A 1 186 ? 17.188 -4.098 -27.934 1.00 90.25 186 ARG A N 1
ATOM 1342 C CA . ARG A 1 186 ? 17.984 -3.466 -28.984 1.00 90.25 186 ARG A CA 1
ATOM 1343 C C . ARG A 1 186 ? 17.220 -3.599 -30.293 1.00 90.25 186 ARG A C 1
ATOM 1345 O O . ARG A 1 186 ? 16.795 -4.700 -30.618 1.00 90.25 186 ARG A O 1
ATOM 1352 N N . ALA A 1 187 ? 17.105 -2.514 -31.053 1.00 86.12 187 ALA A N 1
ATOM 1353 C CA . ALA A 1 187 ? 16.663 -2.574 -32.443 1.00 86.12 187 ALA A CA 1
ATOM 1354 C C . ALA A 1 187 ? 17.626 -1.747 -33.306 1.00 86.12 187 ALA A C 1
ATOM 1356 O O . ALA A 1 187 ? 17.757 -0.532 -33.133 1.00 86.12 187 ALA A O 1
ATOM 1357 N N . GLY A 1 188 ? 18.355 -2.431 -34.193 1.00 83.31 188 GLY A N 1
ATOM 1358 C CA . GLY A 1 188 ? 19.447 -1.837 -34.968 1.00 83.31 188 GLY A CA 1
ATOM 1359 C C . GLY A 1 188 ? 20.553 -1.269 -34.071 1.00 83.31 188 GLY A C 1
ATOM 1360 O O . GLY A 1 188 ? 21.093 -1.971 -33.208 1.00 83.31 188 GLY A O 1
ATOM 1361 N N . ASP A 1 189 ? 20.855 0.016 -34.260 1.00 84.19 189 ASP A N 1
ATOM 1362 C CA . ASP A 1 189 ? 21.905 0.743 -33.530 1.00 84.19 189 ASP A CA 1
ATOM 1363 C C . ASP A 1 189 ? 21.390 1.527 -32.316 1.00 84.19 189 ASP A C 1
ATOM 1365 O O . ASP A 1 189 ? 22.104 2.345 -31.734 1.00 84.19 189 ASP A O 1
ATOM 1369 N N . ASN A 1 190 ? 20.141 1.279 -31.921 1.00 88.44 190 ASN A N 1
ATOM 1370 C CA . ASN A 1 190 ? 19.495 1.963 -30.813 1.00 88.44 190 ASN A CA 1
ATOM 1371 C C . ASN A 1 190 ? 19.052 0.967 -29.737 1.00 88.44 190 ASN A C 1
ATOM 1373 O O . ASN A 1 190 ? 18.743 -0.201 -30.004 1.00 88.44 190 ASN A O 1
ATOM 1377 N N . LEU A 1 191 ? 19.018 1.455 -28.503 1.00 90.69 191 LEU A N 1
ATOM 1378 C CA . LEU A 1 191 ? 18.467 0.751 -27.356 1.00 90.69 191 LEU A CA 1
ATOM 1379 C C . LEU A 1 191 ? 17.107 1.356 -27.045 1.00 90.69 191 LEU A C 1
ATOM 1381 O O . LEU A 1 191 ? 16.900 2.541 -27.257 1.00 90.69 191 LEU A O 1
ATOM 1385 N N . TYR A 1 192 ? 16.187 0.538 -26.556 1.00 92.00 192 TYR A N 1
ATOM 1386 C CA . TYR A 1 192 ? 14.846 0.979 -26.219 1.00 92.00 192 TYR A CA 1
ATOM 1387 C C . TYR A 1 192 ? 14.435 0.417 -24.872 1.00 92.00 192 TYR A C 1
ATOM 1389 O O . TYR A 1 192 ? 14.708 -0.743 -24.551 1.00 92.00 192 TYR A O 1
ATOM 1397 N N . ALA A 1 193 ? 13.750 1.239 -24.092 1.00 91.69 193 ALA A N 1
ATOM 1398 C CA . ALA A 1 193 ? 13.213 0.859 -22.799 1.00 91.69 193 ALA A CA 1
ATOM 1399 C C . ALA A 1 193 ? 11.745 1.270 -22.686 1.00 91.69 193 ALA A C 1
ATOM 1401 O O . ALA A 1 193 ? 11.345 2.319 -23.187 1.00 91.69 193 ALA A O 1
ATOM 1402 N N . ARG A 1 194 ? 10.946 0.461 -21.984 1.00 92.50 194 ARG A N 1
ATOM 1403 C CA . ARG A 1 194 ? 9.523 0.723 -21.752 1.00 92.50 194 ARG A CA 1
ATOM 1404 C C . ARG A 1 194 ? 9.173 0.750 -20.282 1.00 92.50 194 ARG A C 1
ATOM 1406 O O . ARG A 1 194 ? 9.628 -0.073 -19.486 1.00 92.50 194 ARG A O 1
ATOM 1413 N N . ALA A 1 195 ? 8.298 1.680 -19.924 1.00 89.94 195 ALA A N 1
ATOM 1414 C CA . ALA A 1 195 ? 7.644 1.653 -18.630 1.00 89.94 195 ALA A CA 1
ATOM 1415 C C . ALA A 1 195 ? 6.389 0.777 -18.707 1.00 89.94 195 ALA A C 1
ATOM 1417 O O . ALA A 1 195 ? 5.383 1.189 -19.272 1.00 89.94 195 ALA A O 1
ATOM 1418 N N . PHE A 1 196 ? 6.401 -0.394 -18.063 1.00 85.69 196 PHE A N 1
ATOM 1419 C CA . PHE A 1 196 ? 5.220 -1.274 -18.035 1.00 85.69 196 PHE A CA 1
ATOM 1420 C C . PHE A 1 196 ? 3.980 -0.616 -17.395 1.00 85.69 196 PHE A C 1
ATOM 1422 O O . PHE A 1 196 ? 2.854 -0.985 -17.699 1.00 85.69 196 PHE A O 1
ATOM 1429 N N . LYS A 1 197 ? 4.179 0.373 -16.507 1.00 85.12 197 LYS A N 1
ATOM 1430 C CA . LYS A 1 197 ? 3.099 1.184 -15.907 1.00 85.12 197 LYS A CA 1
ATOM 1431 C C . LYS A 1 197 ? 2.640 2.343 -16.808 1.00 85.12 197 LYS A C 1
ATOM 1433 O O . LYS A 1 197 ? 1.817 3.156 -16.390 1.00 85.12 197 LYS A O 1
ATOM 1438 N N . GLY A 1 198 ? 3.188 2.461 -18.014 1.00 88.50 198 GLY A N 1
ATOM 1439 C CA . GLY A 1 198 ? 2.942 3.569 -18.928 1.00 88.50 198 GLY A CA 1
ATOM 1440 C C . GLY A 1 198 ? 3.549 4.896 -18.474 1.00 88.50 198 GLY A C 1
ATOM 1441 O O . GLY A 1 198 ? 4.427 4.954 -17.605 1.00 88.50 198 GLY A O 1
ATOM 1442 N N . ARG A 1 199 ? 3.039 5.991 -19.053 1.00 87.81 199 ARG A N 1
ATOM 1443 C CA . ARG A 1 199 ? 3.581 7.352 -18.872 1.00 87.81 199 ARG A CA 1
ATOM 1444 C C . ARG A 1 199 ? 3.440 7.893 -17.445 1.00 87.81 199 ARG A C 1
ATOM 1446 O O . ARG A 1 199 ? 4.121 8.844 -17.075 1.00 87.81 199 ARG A O 1
ATOM 1453 N N . SER A 1 200 ? 2.599 7.272 -16.614 1.00 84.75 200 SER A N 1
ATOM 1454 C CA . SER A 1 200 ? 2.459 7.613 -15.191 1.00 84.75 200 SER A CA 1
ATOM 1455 C C . SER A 1 200 ? 3.636 7.129 -14.331 1.00 84.75 200 SER A C 1
ATOM 1457 O O . SER A 1 200 ? 3.752 7.533 -13.172 1.00 84.75 200 SER A O 1
ATOM 1459 N N . SER A 1 201 ? 4.528 6.291 -14.878 1.00 83.31 201 SER A N 1
ATOM 1460 C CA . SER A 1 201 ? 5.699 5.784 -14.166 1.00 83.31 201 SER A CA 1
ATOM 1461 C C . SER A 1 201 ? 6.603 6.927 -13.672 1.00 83.31 201 SER A C 1
ATOM 1463 O O . SER A 1 201 ? 7.043 7.748 -14.481 1.00 83.31 201 SER A O 1
ATOM 1465 N N . PRO A 1 202 ? 6.950 6.985 -12.368 1.00 82.06 202 PRO A N 1
ATOM 1466 C CA . PRO A 1 202 ? 7.749 8.077 -11.810 1.00 82.06 202 PRO A CA 1
ATOM 1467 C C . PRO A 1 202 ? 9.096 8.284 -12.504 1.00 82.06 202 PRO A C 1
ATOM 1469 O O . PRO A 1 202 ? 9.526 9.422 -12.676 1.00 82.06 202 PRO A O 1
ATOM 1472 N N . TRP A 1 203 ? 9.750 7.197 -12.922 1.00 84.06 203 TRP A N 1
ATOM 1473 C CA . TRP A 1 203 ? 11.027 7.290 -13.624 1.00 84.06 203 TRP A CA 1
ATOM 1474 C C . TRP A 1 203 ? 10.849 7.839 -15.042 1.00 84.06 203 TRP A C 1
ATOM 1476 O O . TRP A 1 203 ? 11.613 8.710 -15.434 1.00 84.06 203 TRP A O 1
ATOM 1486 N N . PHE A 1 204 ? 9.803 7.411 -15.759 1.00 87.19 204 PHE A N 1
ATOM 1487 C CA . PHE A 1 204 ? 9.505 7.878 -17.115 1.00 87.19 204 PHE A CA 1
ATOM 1488 C C . PHE A 1 204 ? 9.147 9.369 -17.119 1.00 87.19 204 PHE A C 1
ATOM 1490 O O . PHE A 1 204 ? 9.627 10.137 -17.945 1.00 87.19 204 PHE A O 1
ATOM 1497 N N . ARG A 1 205 ? 8.356 9.827 -16.140 1.00 86.12 205 ARG A N 1
ATOM 1498 C CA . ARG A 1 205 ? 8.084 11.264 -15.980 1.00 86.12 205 ARG A CA 1
ATOM 1499 C C . ARG A 1 205 ? 9.358 12.052 -15.691 1.00 86.12 205 ARG A C 1
ATOM 1501 O O . ARG A 1 205 ? 9.536 13.132 -16.237 1.00 86.12 205 ARG A O 1
ATOM 1508 N N . GLY A 1 206 ? 10.243 11.512 -14.849 1.00 78.44 206 GLY A N 1
ATOM 1509 C CA . GLY A 1 206 ? 11.521 12.149 -14.527 1.00 78.44 206 GLY A CA 1
ATOM 1510 C C . GLY A 1 206 ? 12.409 12.345 -15.757 1.00 78.44 206 GLY A C 1
ATOM 1511 O O . GLY A 1 206 ? 13.003 13.410 -15.919 1.00 78.44 206 GLY A O 1
ATOM 1512 N N . THR A 1 207 ? 12.440 11.359 -16.654 1.00 81.44 207 THR A N 1
ATOM 1513 C CA . THR A 1 207 ? 13.259 11.412 -17.871 1.00 81.44 207 THR A CA 1
ATOM 1514 C C . THR A 1 207 ? 12.704 12.384 -18.907 1.00 81.44 207 THR A C 1
ATOM 1516 O O . THR A 1 207 ? 13.483 13.073 -19.555 1.00 81.44 207 THR A O 1
ATOM 1519 N N . GLN A 1 208 ? 11.379 12.517 -19.005 1.00 79.38 208 GLN A N 1
ATOM 1520 C CA . GLN A 1 208 ? 10.699 13.423 -19.946 1.00 79.38 208 GLN A CA 1
ATOM 1521 C C . GLN A 1 208 ? 10.911 14.920 -19.634 1.00 79.38 208 GLN A C 1
ATOM 1523 O O . GLN A 1 208 ? 10.617 15.769 -20.463 1.00 79.38 208 GLN A O 1
ATOM 1528 N N . VAL A 1 209 ? 11.430 15.280 -18.452 1.00 73.25 209 VAL A N 1
ATOM 1529 C CA . VAL A 1 209 ? 11.701 16.690 -18.094 1.00 73.25 209 VAL A CA 1
ATOM 1530 C C . VAL A 1 209 ? 13.068 17.171 -18.599 1.00 73.25 209 VAL A C 1
ATOM 1532 O O . VAL A 1 209 ? 13.262 18.360 -18.847 1.00 73.25 209 VAL A O 1
ATOM 1535 N N . ARG A 1 210 ? 14.054 16.273 -18.683 1.00 74.25 210 ARG A N 1
ATOM 1536 C CA . ARG A 1 210 ? 15.465 16.616 -18.951 1.00 74.25 210 ARG A CA 1
ATOM 1537 C C . ARG A 1 210 ? 16.040 15.909 -20.174 1.00 74.25 210 ARG A C 1
ATOM 1539 O O . ARG A 1 210 ? 17.093 16.335 -20.631 1.00 74.25 210 ARG A O 1
ATOM 1546 N N . HIS A 1 211 ? 15.397 14.839 -20.642 1.00 82.75 211 HIS A N 1
ATOM 1547 C CA . HIS A 1 211 ? 15.888 13.959 -21.704 1.00 82.75 211 HIS A CA 1
ATOM 1548 C C . HIS A 1 211 ? 17.307 13.432 -21.446 1.00 82.75 211 HIS A C 1
ATOM 1550 O O . HIS A 1 211 ? 18.028 13.126 -22.378 1.00 82.75 211 HIS A O 1
ATOM 1556 N N . GLN A 1 212 ? 17.737 13.323 -20.183 1.00 83.19 212 GLN A N 1
ATOM 1557 C CA . GLN A 1 212 ? 19.097 12.911 -19.819 1.00 83.19 212 GLN A CA 1
ATOM 1558 C C . GLN A 1 212 ? 19.084 11.912 -18.665 1.00 83.19 212 GLN A C 1
ATOM 1560 O O . GLN A 1 212 ? 18.357 12.083 -17.677 1.00 83.19 212 GLN A O 1
ATOM 1565 N N . GLY A 1 213 ? 19.940 10.899 -18.756 1.00 84.31 213 GLY A N 1
ATOM 1566 C CA . GLY A 1 213 ? 20.123 9.919 -17.696 1.00 84.31 213 GLY A CA 1
ATOM 1567 C C . GLY A 1 213 ? 21.461 9.199 -17.767 1.00 84.31 213 GLY A C 1
ATOM 1568 O O . GLY A 1 213 ? 22.203 9.317 -18.732 1.00 84.31 213 GLY A O 1
ATOM 1569 N N . HIS A 1 214 ? 21.755 8.433 -16.727 1.00 86.81 214 HIS A N 1
ATOM 1570 C CA . HIS A 1 214 ? 22.905 7.545 -16.651 1.00 86.81 214 HIS A CA 1
ATOM 1571 C C . HIS A 1 214 ? 22.422 6.100 -16.699 1.00 86.81 214 HIS A C 1
ATOM 1573 O O . HIS A 1 214 ? 21.556 5.723 -15.901 1.00 86.81 214 HIS A O 1
ATOM 1579 N N . ILE A 1 215 ? 22.979 5.292 -17.600 1.00 90.25 215 ILE A N 1
ATOM 1580 C CA . ILE A 1 215 ? 22.655 3.869 -17.699 1.00 90.25 215 ILE A CA 1
ATOM 1581 C C . ILE A 1 215 ? 23.813 2.987 -17.255 1.00 90.25 215 ILE A C 1
ATOM 1583 O O . ILE A 1 215 ? 24.984 3.302 -17.473 1.00 90.25 215 ILE A O 1
ATOM 1587 N N . GLN A 1 216 ? 23.464 1.838 -16.682 1.00 89.44 216 GLN A N 1
ATOM 1588 C CA . GLN A 1 216 ? 24.390 0.759 -16.381 1.00 89.44 216 GLN A CA 1
ATOM 1589 C C . GLN A 1 216 ? 23.772 -0.595 -16.747 1.00 89.44 216 GLN A C 1
ATOM 1591 O O . GLN A 1 216 ? 22.747 -0.981 -16.184 1.00 89.44 216 GLN A O 1
ATOM 1596 N N . ALA A 1 217 ? 24.405 -1.323 -17.668 1.00 90.62 217 ALA A N 1
ATOM 1597 C CA . ALA A 1 217 ? 23.970 -2.647 -18.122 1.00 90.62 217 ALA A CA 1
ATOM 1598 C C . ALA A 1 217 ? 25.131 -3.395 -18.793 1.00 90.62 217 ALA A C 1
ATOM 1600 O O . ALA A 1 217 ? 25.956 -2.771 -19.457 1.00 90.62 217 ALA A O 1
ATOM 1601 N N . GLY A 1 218 ? 25.226 -4.718 -18.619 1.00 84.81 218 GLY A N 1
ATOM 1602 C CA . GLY A 1 218 ? 26.235 -5.537 -19.315 1.00 84.81 218 GLY A CA 1
ATOM 1603 C C . GLY A 1 218 ? 27.692 -5.085 -19.105 1.00 84.81 218 GLY A C 1
ATOM 1604 O O . GLY A 1 218 ? 28.523 -5.216 -20.000 1.00 84.81 218 GLY A O 1
ATOM 1605 N N . GLY A 1 219 ? 28.001 -4.474 -17.955 1.00 80.75 219 GLY A N 1
ATOM 1606 C CA . GLY A 1 219 ? 29.321 -3.896 -17.661 1.00 80.75 219 GLY A CA 1
ATOM 1607 C C . GLY A 1 219 ? 29.608 -2.538 -18.322 1.00 80.75 219 GLY A C 1
ATOM 1608 O O . GLY A 1 219 ? 30.667 -1.964 -18.079 1.00 80.75 219 GLY A O 1
ATOM 1609 N N . VAL A 1 220 ? 28.679 -1.994 -19.112 1.00 85.12 220 VAL A N 1
ATOM 1610 C CA . VAL A 1 220 ? 28.759 -0.650 -19.704 1.00 85.12 220 VAL A CA 1
ATOM 1611 C C . VAL A 1 220 ? 28.134 0.369 -18.748 1.00 85.12 220 VAL A C 1
ATOM 1613 O O . VAL A 1 220 ? 27.095 0.097 -18.146 1.00 85.12 220 VAL A O 1
ATOM 1616 N N . ARG A 1 221 ? 28.768 1.540 -18.602 1.00 87.81 221 ARG A N 1
ATOM 1617 C CA . ARG A 1 221 ? 28.253 2.708 -17.867 1.00 87.81 221 ARG A CA 1
ATOM 1618 C C . ARG A 1 221 ? 28.385 3.943 -18.745 1.00 87.81 221 ARG A C 1
ATOM 1620 O O . ARG A 1 221 ? 29.497 4.230 -19.183 1.00 87.81 221 ARG A O 1
ATOM 1627 N N . LYS A 1 222 ? 27.286 4.652 -19.008 1.00 84.06 222 LYS A N 1
ATOM 1628 C CA . LYS A 1 222 ? 27.296 5.809 -19.917 1.00 84.06 222 LYS A CA 1
ATOM 1629 C C . LYS A 1 222 ? 26.175 6.788 -19.595 1.00 84.06 222 LYS A C 1
ATOM 1631 O O . LYS A 1 222 ? 25.084 6.374 -19.205 1.00 84.06 222 LYS A O 1
ATOM 1636 N N . ASP A 1 223 ? 26.451 8.071 -19.791 1.00 85.50 223 ASP A N 1
ATOM 1637 C CA . ASP A 1 223 ? 25.414 9.097 -19.832 1.00 85.50 223 ASP A CA 1
ATOM 1638 C C . ASP A 1 223 ? 24.752 9.082 -21.211 1.00 85.50 223 ASP A C 1
ATOM 1640 O O . ASP A 1 223 ? 25.425 8.959 -22.237 1.00 85.50 223 ASP A O 1
ATOM 1644 N N . VAL A 1 224 ? 23.428 9.162 -21.223 1.00 86.62 224 VAL A N 1
ATOM 1645 C CA . VAL A 1 224 ? 22.598 9.017 -22.414 1.00 86.62 224 VAL A CA 1
ATOM 1646 C C . VAL A 1 224 ? 21.570 10.130 -22.488 1.00 86.62 224 VAL A C 1
ATOM 1648 O O . VAL A 1 224 ? 21.094 10.645 -21.470 1.00 86.62 224 VAL A O 1
ATOM 1651 N N . GLU A 1 225 ? 21.218 10.465 -23.720 1.00 85.62 225 GLU A N 1
ATOM 1652 C CA . GLU A 1 225 ? 20.035 11.253 -24.023 1.00 85.62 225 GLU A CA 1
ATOM 1653 C C . GLU A 1 225 ? 18.854 10.301 -24.229 1.00 85.62 225 GLU A C 1
ATOM 1655 O O . GLU A 1 225 ? 19.031 9.218 -24.780 1.00 85.62 225 GLU A O 1
ATOM 1660 N N . LEU A 1 226 ? 17.680 10.683 -23.733 1.00 87.69 226 LEU A N 1
ATOM 1661 C CA . LEU A 1 226 ? 16.468 9.869 -23.755 1.00 87.69 226 LEU A CA 1
ATOM 1662 C C . LEU A 1 226 ? 15.446 10.534 -24.664 1.00 87.69 226 LEU A C 1
ATOM 1664 O O . LEU A 1 226 ? 14.932 11.611 -24.345 1.00 87.69 226 LEU A O 1
ATOM 1668 N N . LEU A 1 227 ? 15.152 9.883 -25.782 1.00 88.12 227 LEU A N 1
ATOM 1669 C CA . LEU A 1 227 ? 14.330 10.434 -26.853 1.00 88.12 227 LEU A CA 1
ATOM 1670 C C . LEU A 1 227 ? 13.051 9.619 -27.029 1.00 88.12 227 LEU A C 1
ATOM 1672 O O . LEU A 1 227 ? 13.007 8.425 -26.731 1.00 88.12 227 LEU A O 1
ATOM 1676 N N . ASP A 1 228 ? 12.004 10.257 -27.542 1.00 86.94 228 ASP A N 1
ATOM 1677 C CA . ASP A 1 228 ? 10.813 9.526 -27.959 1.00 86.94 228 ASP A CA 1
ATOM 1678 C C . ASP A 1 228 ? 11.107 8.800 -29.290 1.00 86.94 228 ASP A C 1
ATOM 1680 O O . ASP A 1 228 ? 11.696 9.390 -30.203 1.00 86.94 228 ASP A O 1
ATOM 1684 N N . PRO A 1 229 ? 10.756 7.509 -29.419 1.00 87.75 229 PRO A N 1
ATOM 1685 C CA . PRO A 1 229 ? 10.994 6.745 -30.637 1.00 87.75 229 PRO A CA 1
ATOM 1686 C C . PRO A 1 229 ? 9.969 7.078 -31.726 1.00 87.75 229 PRO A C 1
ATOM 1688 O O . PRO A 1 229 ? 8.866 7.551 -31.453 1.00 87.75 229 PRO A O 1
ATOM 1691 N N 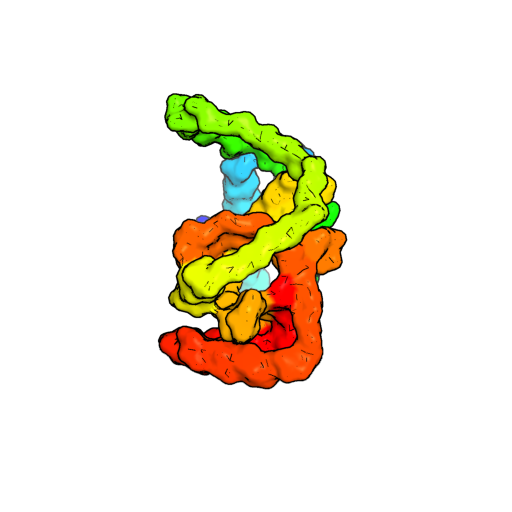. GLU A 1 230 ? 10.296 6.741 -32.973 1.00 82.31 230 GLU A N 1
ATOM 1692 C CA . GLU A 1 230 ? 9.319 6.789 -34.060 1.00 82.31 230 GLU A CA 1
ATOM 1693 C C . GLU A 1 230 ? 8.194 5.754 -33.840 1.00 82.31 230 GLU A C 1
ATOM 1695 O O . GLU A 1 230 ? 8.481 4.610 -33.463 1.00 82.31 230 GLU A O 1
ATOM 1700 N N . PRO A 1 231 ? 6.919 6.099 -34.119 1.00 78.50 231 PRO A N 1
ATOM 1701 C CA . PRO A 1 231 ? 5.787 5.189 -33.911 1.00 78.50 231 PRO A CA 1
ATOM 1702 C C . PRO A 1 231 ? 5.887 3.868 -34.690 1.00 78.50 231 PRO A C 1
ATOM 1704 O O . PRO A 1 231 ? 5.377 2.844 -34.239 1.00 78.50 231 PRO A O 1
ATOM 1707 N N . SER A 1 232 ? 6.570 3.880 -35.837 1.00 82.31 232 SER A N 1
ATOM 1708 C CA . SER A 1 232 ? 6.769 2.733 -36.734 1.00 82.31 232 SER A CA 1
ATOM 1709 C C . SER A 1 232 ? 7.549 1.576 -36.098 1.00 82.31 232 SER A C 1
ATOM 1711 O O . SER A 1 232 ? 7.387 0.428 -36.506 1.00 82.31 232 SER A O 1
ATOM 1713 N N . VAL A 1 233 ? 8.376 1.843 -35.079 1.00 87.06 233 VAL A N 1
ATOM 1714 C CA . VAL A 1 233 ? 9.241 0.827 -34.452 1.00 87.06 233 VAL A CA 1
ATOM 1715 C C . VAL A 1 233 ? 8.470 -0.014 -33.422 1.00 87.06 233 VAL A C 1
ATOM 1717 O O . VAL A 1 233 ? 8.941 -1.072 -33.011 1.00 87.06 233 VAL A O 1
ATOM 1720 N N . ALA A 1 234 ? 7.269 0.407 -33.007 1.00 85.62 234 ALA A N 1
ATOM 1721 C CA . ALA A 1 234 ? 6.545 -0.190 -31.883 1.00 85.62 234 ALA A CA 1
ATOM 1722 C C . ALA A 1 234 ? 6.316 -1.705 -32.021 1.00 85.62 234 ALA A C 1
ATOM 1724 O O . ALA A 1 234 ? 6.571 -2.440 -31.065 1.00 85.62 234 ALA A O 1
ATOM 1725 N N . ASP A 1 235 ? 5.893 -2.179 -33.195 1.00 87.38 235 ASP A N 1
ATOM 1726 C CA . ASP A 1 235 ? 5.621 -3.604 -33.419 1.00 87.38 235 ASP A CA 1
ATOM 1727 C C . ASP A 1 235 ? 6.904 -4.447 -33.473 1.00 87.38 235 ASP A C 1
ATOM 1729 O O . ASP A 1 235 ? 6.926 -5.576 -32.976 1.00 87.38 235 ASP A O 1
ATOM 1733 N N . ALA A 1 236 ? 8.002 -3.884 -33.989 1.00 88.69 236 ALA A N 1
ATOM 1734 C CA . ALA A 1 236 ? 9.309 -4.538 -33.959 1.00 88.69 236 ALA A CA 1
ATOM 1735 C C . ALA A 1 236 ? 9.810 -4.707 -32.514 1.00 88.69 236 ALA A C 1
ATOM 1737 O O . ALA A 1 236 ? 10.274 -5.783 -32.137 1.00 88.69 236 ALA A O 1
ATOM 1738 N N . LEU A 1 237 ? 9.641 -3.683 -31.667 1.00 91.88 237 LEU A N 1
ATOM 1739 C CA . LEU A 1 237 ? 10.006 -3.773 -30.249 1.00 91.88 237 LEU A CA 1
ATOM 1740 C C . LEU A 1 237 ? 9.173 -4.818 -29.505 1.00 91.88 237 LEU A C 1
ATOM 1742 O O . LEU A 1 237 ? 9.699 -5.501 -28.631 1.00 91.88 237 LEU A O 1
ATOM 1746 N N . ASP A 1 238 ? 7.892 -4.971 -29.837 1.00 92.25 238 ASP A N 1
ATOM 1747 C CA . ASP A 1 238 ? 7.041 -5.996 -29.231 1.00 92.25 238 ASP A CA 1
ATOM 1748 C C . ASP A 1 238 ? 7.544 -7.412 -29.521 1.00 92.25 238 ASP A C 1
ATOM 1750 O O . ASP A 1 238 ? 7.553 -8.263 -28.626 1.00 92.25 238 ASP A O 1
ATOM 1754 N N . ALA A 1 239 ? 7.972 -7.667 -30.760 1.00 90.06 239 ALA A N 1
ATOM 1755 C CA . ALA A 1 239 ? 8.582 -8.937 -31.139 1.00 90.06 239 ALA A CA 1
ATOM 1756 C C . ALA A 1 239 ? 9.888 -9.177 -30.362 1.00 90.06 239 ALA A C 1
ATOM 1758 O O . ALA A 1 239 ? 10.076 -10.259 -29.799 1.00 90.06 239 ALA A O 1
ATOM 1759 N N . GLU A 1 240 ? 10.736 -8.152 -30.241 1.00 91.69 240 GLU A N 1
ATOM 1760 C CA . GLU A 1 240 ? 11.986 -8.223 -29.478 1.00 91.69 240 GLU A CA 1
ATOM 1761 C C . GLU A 1 240 ? 11.752 -8.472 -27.982 1.00 91.69 240 GLU A C 1
ATOM 1763 O O . GLU A 1 240 ? 12.379 -9.357 -27.396 1.00 91.69 240 GLU A O 1
ATOM 1768 N N . TYR A 1 241 ? 10.798 -7.774 -27.355 1.00 90.62 241 TYR A N 1
ATOM 1769 C CA . TYR A 1 241 ? 10.442 -7.998 -25.950 1.00 90.62 241 TYR A CA 1
ATOM 1770 C C . TYR A 1 241 ? 9.954 -9.433 -25.718 1.00 90.62 241 TYR A C 1
ATOM 1772 O O . TYR A 1 241 ? 10.397 -10.085 -24.767 1.00 90.62 241 TYR A O 1
ATOM 1780 N N . ARG A 1 242 ? 9.092 -9.955 -26.603 1.00 91.06 242 ARG A N 1
ATOM 1781 C CA . ARG A 1 242 ? 8.607 -11.344 -26.531 1.00 91.06 242 ARG A CA 1
ATOM 1782 C C . ARG A 1 242 ? 9.713 -12.369 -26.749 1.00 91.06 242 ARG A C 1
ATOM 1784 O O . ARG A 1 242 ? 9.664 -13.436 -26.142 1.00 91.06 242 ARG A O 1
ATOM 1791 N N . SER A 1 243 ? 10.683 -12.072 -27.609 1.00 90.88 243 SER A N 1
ATOM 1792 C CA . SER A 1 243 ? 11.821 -12.951 -27.881 1.00 90.88 243 SER A CA 1
ATOM 1793 C C . SER A 1 243 ? 12.789 -12.977 -26.698 1.00 90.88 243 SER A C 1
ATOM 1795 O O . SER A 1 243 ? 12.987 -14.023 -26.076 1.00 90.88 243 SER A O 1
ATOM 1797 N N . LYS A 1 244 ? 13.317 -11.807 -26.320 1.00 89.56 244 LYS A N 1
ATOM 1798 C CA . LYS A 1 244 ? 14.354 -11.657 -25.296 1.00 89.56 244 LYS A CA 1
ATOM 1799 C C . LYS A 1 244 ? 13.886 -12.107 -23.914 1.00 89.56 244 LYS A C 1
ATOM 1801 O O . LYS A 1 244 ? 14.617 -12.792 -23.202 1.00 89.56 244 LYS A O 1
ATOM 1806 N N . TYR A 1 245 ? 12.658 -11.760 -23.530 1.00 89.81 245 TYR A N 1
ATOM 1807 C CA . TYR A 1 245 ? 12.150 -12.011 -22.179 1.00 89.81 245 TYR A CA 1
ATOM 1808 C C . TYR A 1 245 ? 11.206 -13.212 -22.080 1.00 89.81 245 TYR A C 1
ATOM 1810 O O . TYR A 1 245 ? 10.631 -13.428 -21.012 1.00 89.81 245 TYR A O 1
ATOM 1818 N N . ARG A 1 246 ? 11.106 -14.046 -23.131 1.00 88.50 246 ARG A N 1
ATOM 1819 C CA . ARG A 1 246 ? 10.233 -15.237 -23.195 1.00 88.50 246 ARG A CA 1
ATOM 1820 C C . ARG A 1 246 ? 10.280 -16.101 -21.934 1.00 88.50 246 ARG A C 1
ATOM 1822 O O . ARG A 1 246 ? 9.246 -16.578 -21.475 1.00 88.50 246 ARG A O 1
ATOM 1829 N N . ARG A 1 247 ? 11.473 -16.270 -21.353 1.00 88.00 247 ARG A N 1
ATOM 1830 C CA . ARG A 1 247 ? 11.707 -17.098 -20.158 1.00 88.00 247 ARG A CA 1
ATOM 1831 C C . ARG A 1 247 ? 10.912 -16.661 -18.917 1.00 88.00 247 ARG A C 1
ATOM 1833 O O . ARG A 1 247 ? 10.713 -17.474 -18.027 1.00 88.00 247 ARG A O 1
ATOM 1840 N N . HIS A 1 248 ? 10.477 -15.399 -18.843 1.00 85.44 248 HIS A N 1
ATOM 1841 C CA . HIS A 1 248 ? 9.717 -14.857 -17.707 1.00 85.44 248 HIS A CA 1
ATOM 1842 C C . HIS A 1 248 ? 8.202 -15.114 -17.816 1.00 85.44 248 HIS A C 1
ATOM 1844 O O . HIS A 1 248 ? 7.457 -14.824 -16.876 1.00 85.44 248 HIS A O 1
ATOM 1850 N N . GLY A 1 249 ? 7.742 -15.669 -18.942 1.00 85.44 249 GLY A N 1
ATOM 1851 C CA . GLY A 1 249 ? 6.343 -16.016 -19.180 1.00 85.44 249 GLY A CA 1
ATOM 1852 C C . GLY A 1 249 ? 5.441 -14.829 -19.534 1.00 85.44 249 GLY A C 1
ATOM 1853 O O . GLY A 1 249 ? 5.785 -13.659 -19.340 1.00 85.44 249 GLY A O 1
ATOM 1854 N N . SER A 1 250 ? 4.247 -15.146 -20.039 1.00 83.62 250 SER A N 1
ATOM 1855 C CA . SER A 1 250 ? 3.253 -14.158 -20.476 1.00 83.62 250 SER A CA 1
ATOM 1856 C C . SER A 1 250 ? 2.806 -13.164 -19.390 1.00 83.62 250 SER A C 1
ATOM 1858 O O . SER A 1 250 ? 2.697 -11.985 -19.722 1.00 83.62 250 SER A O 1
ATOM 1860 N N . PRO A 1 251 ? 2.678 -13.515 -18.087 1.00 85.31 251 PRO A N 1
ATOM 1861 C CA . PRO A 1 251 ? 2.220 -12.552 -17.078 1.00 85.31 251 PRO A CA 1
ATOM 1862 C C . PRO A 1 251 ? 3.142 -11.336 -16.896 1.00 85.31 251 PRO A C 1
ATOM 1864 O O . PRO A 1 251 ? 2.696 -10.295 -16.420 1.00 85.31 251 PRO A O 1
ATOM 1867 N N . HIS A 1 252 ? 4.420 -11.454 -17.272 1.00 84.06 252 HIS A N 1
ATOM 1868 C CA . HIS A 1 252 ? 5.397 -10.365 -17.193 1.00 84.06 252 HIS A CA 1
ATOM 1869 C C . HIS A 1 252 ? 5.614 -9.673 -18.543 1.00 84.06 252 HIS A C 1
ATOM 1871 O O . HIS A 1 252 ? 5.851 -8.466 -18.588 1.00 84.06 252 HIS A O 1
ATOM 1877 N N . VAL A 1 253 ? 5.533 -10.428 -19.642 1.00 87.00 253 VAL A N 1
ATOM 1878 C CA . VAL A 1 253 ? 5.775 -9.915 -20.996 1.00 87.00 253 VAL A CA 1
ATOM 1879 C C . VAL A 1 253 ? 4.550 -9.182 -21.550 1.00 87.00 253 VAL A C 1
ATOM 1881 O O . VAL A 1 253 ? 4.712 -8.115 -22.140 1.00 87.00 253 VAL A O 1
ATOM 1884 N N . ASP A 1 254 ? 3.334 -9.683 -21.318 1.00 89.31 254 ASP A N 1
ATOM 1885 C CA . ASP A 1 254 ? 2.100 -9.111 -21.875 1.00 89.31 254 ASP A CA 1
ATOM 1886 C C . ASP A 1 254 ? 1.855 -7.655 -21.435 1.00 89.31 254 ASP A C 1
ATOM 1888 O O . ASP A 1 254 ? 1.552 -6.818 -22.292 1.00 89.31 254 ASP A O 1
ATOM 1892 N N . PRO A 1 255 ? 2.075 -7.270 -20.158 1.00 89.38 255 PRO A N 1
ATOM 1893 C CA . PRO A 1 255 ? 1.999 -5.866 -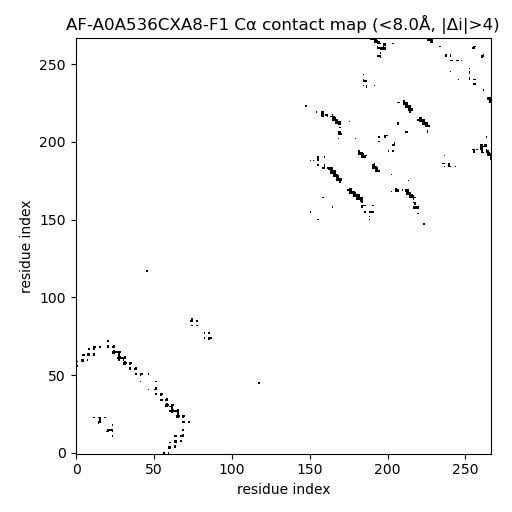19.758 1.00 89.38 255 PRO A CA 1
ATOM 1894 C C . PRO A 1 255 ? 3.001 -4.962 -20.492 1.00 89.38 255 PRO A C 1
ATOM 1896 O O . PRO A 1 255 ? 2.718 -3.782 -20.698 1.00 89.38 255 PRO A O 1
ATOM 1899 N N . MET A 1 256 ? 4.155 -5.492 -20.916 1.00 87.69 256 MET A N 1
ATOM 1900 C CA . MET A 1 256 ? 5.225 -4.730 -21.580 1.00 87.69 256 MET A CA 1
ATOM 1901 C C . MET A 1 256 ? 4.928 -4.418 -23.057 1.00 87.69 256 MET A C 1
ATOM 1903 O O . MET A 1 256 ? 5.459 -3.455 -23.619 1.00 87.69 256 MET A O 1
ATOM 1907 N N . VAL A 1 257 ? 4.066 -5.220 -23.681 1.00 90.69 257 VAL A N 1
ATOM 1908 C CA . VAL A 1 257 ? 3.594 -5.050 -25.068 1.00 90.69 257 VAL A CA 1
ATOM 1909 C C . VAL A 1 257 ? 2.186 -4.448 -25.137 1.00 90.69 257 VAL A C 1
ATOM 1911 O O . VAL A 1 257 ? 1.599 -4.335 -26.211 1.00 90.69 257 VAL A O 1
ATOM 1914 N N . SER A 1 258 ? 1.641 -4.033 -23.991 1.00 91.25 258 SER A N 1
ATOM 1915 C CA . SER A 1 258 ? 0.351 -3.350 -23.912 1.00 91.25 258 SER A CA 1
ATOM 1916 C C . SER A 1 258 ? 0.389 -1.970 -24.590 1.00 91.25 258 SER A C 1
ATOM 1918 O O . SER A 1 258 ? 1.443 -1.323 -24.602 1.00 91.25 258 SER A O 1
ATOM 1920 N N . PRO A 1 259 ? -0.752 -1.452 -25.089 1.00 89.06 259 PRO A N 1
ATOM 1921 C CA . PRO A 1 259 ? -0.833 -0.096 -25.643 1.00 89.06 259 PRO A CA 1
ATOM 1922 C C . PRO A 1 259 ? -0.298 0.977 -24.681 1.00 89.06 259 PRO A C 1
ATOM 1924 O O . PRO A 1 259 ? 0.476 1.844 -25.076 1.00 89.06 259 PRO A O 1
ATOM 1927 N N . GLN A 1 260 ? -0.608 0.845 -23.388 1.00 90.69 260 GLN A N 1
ATOM 1928 C CA . GLN A 1 260 ? -0.132 1.752 -22.343 1.00 90.69 260 GLN A CA 1
ATOM 1929 C C . GLN A 1 260 ? 1.401 1.761 -22.213 1.00 90.69 260 GLN A C 1
ATOM 1931 O O . GLN A 1 260 ? 1.998 2.816 -21.992 1.00 90.69 260 GLN A O 1
ATOM 1936 N N . ALA A 1 261 ? 2.051 0.600 -22.322 1.00 89.25 261 ALA A N 1
ATOM 1937 C CA . ALA A 1 261 ? 3.508 0.505 -22.274 1.00 89.25 261 ALA A CA 1
ATOM 1938 C C . ALA A 1 261 ? 4.160 0.993 -23.578 1.00 89.25 261 ALA A C 1
ATOM 1940 O O . ALA A 1 261 ? 5.226 1.607 -23.526 1.00 89.25 261 ALA A O 1
ATOM 1941 N N . ARG A 1 262 ? 3.509 0.778 -24.732 1.00 91.56 262 ARG A N 1
ATOM 1942 C CA . ARG A 1 262 ? 3.959 1.290 -26.040 1.00 91.56 262 ARG A CA 1
ATOM 1943 C C . ARG A 1 262 ? 4.070 2.819 -26.034 1.00 91.56 262 ARG A C 1
ATOM 1945 O O . ARG A 1 262 ? 5.094 3.347 -26.462 1.00 91.56 262 ARG A O 1
ATOM 1952 N N . GLU A 1 263 ? 3.092 3.516 -25.457 1.00 88.88 263 GLU A N 1
ATOM 1953 C CA . GLU A 1 263 ? 3.101 4.982 -25.292 1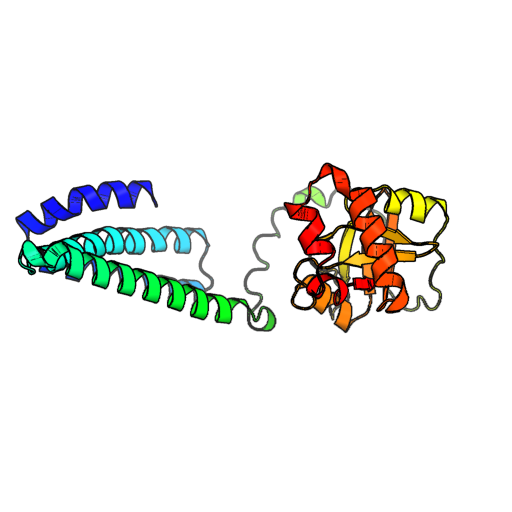.00 88.88 263 GLU A CA 1
ATOM 1954 C C . GLU A 1 263 ? 4.194 5.507 -24.344 1.00 88.88 263 GLU A C 1
ATOM 1956 O O . GLU A 1 263 ? 4.458 6.709 -24.293 1.00 88.88 263 GLU A O 1
ATOM 1961 N N . ALA A 1 264 ? 4.821 4.621 -23.568 1.00 91.25 264 ALA A N 1
ATOM 1962 C CA . ALA A 1 264 ? 5.873 4.945 -22.614 1.00 91.25 264 ALA A CA 1
ATOM 1963 C C . ALA A 1 264 ? 7.206 4.283 -22.986 1.00 91.25 264 ALA A C 1
ATOM 1965 O O . ALA A 1 264 ? 7.914 3.748 -22.123 1.00 91.25 264 ALA A O 1
ATOM 1966 N N . THR A 1 265 ? 7.523 4.312 -24.280 1.00 91.69 265 THR A N 1
ATOM 1967 C CA . THR A 1 265 ? 8.798 3.850 -24.835 1.00 91.69 265 THR A CA 1
ATOM 1968 C C . THR A 1 265 ? 9.782 5.014 -24.934 1.00 91.69 265 THR A C 1
ATOM 1970 O O . THR A 1 265 ? 9.404 6.102 -25.351 1.00 91.69 265 THR A O 1
ATOM 1973 N N . LEU A 1 266 ? 11.041 4.768 -24.581 1.00 91.62 266 LEU A N 1
ATOM 1974 C CA . LEU A 1 266 ? 12.168 5.671 -24.810 1.00 91.62 266 LEU A CA 1
ATOM 1975 C C . LEU A 1 266 ? 13.222 4.979 -25.665 1.00 91.62 266 LEU A C 1
ATOM 1977 O O . LEU A 1 266 ? 13.398 3.762 -25.555 1.00 91.62 266 LEU A O 1
ATOM 1981 N N . LYS A 1 267 ? 13.909 5.782 -26.466 1.00 90.44 267 LYS A N 1
ATOM 1982 C CA . LYS A 1 267 ? 15.130 5.478 -27.204 1.00 90.44 267 LYS A CA 1
ATOM 1983 C C . LYS A 1 267 ? 16.337 6.064 -26.469 1.00 90.44 267 LYS A C 1
ATOM 1985 O O . LYS A 1 267 ? 16.204 7.210 -25.980 1.00 90.44 267 LYS A O 1
#

pLDDT: mean 80.9, std 17.4, range [33.81, 97.31]

Radius of gyration: 27.25 Å; Cα contacts (8 Å, |Δi|>4): 289; chains: 1; bounding box: 75×39×70 Å